Protein AF-A0A260ZH31-F1 (afdb_monomer)

Secondary structure (DSSP, 8-state):
-PPP----HHHHHHHHHHHHHHHHHHHHHHHHHHHHHHHHHHHHHHHHHHHHHTTSTTHHHHHHHHHHHHHHHHHHHHHHHHHHHHHH-GGGGGTTSS---HHHHHHHHHHHHHHHHHHHHHHHHHHHHHHHHHHHHHHHH-GGGHHHH---HHHHHHHHHHHHHHHHHHHHHHHHHHHHHH-S--HHHHHHHHHHHHHHHHHHHHHHHHHHHHTHHHHHHHHHHHTTSHHHHHH-HHHHHHHHHHHH-

Nearest PDB structures (foldseek):
  3ja6-assembly1_I  TM=3.348E-01  e=6.560E+00  Escherichia coli
  3zx6-assembly1_A  TM=3.403E-01  e=8.910E+00  Archaeoglobus fulgidus DSM 4304

Foldseek 3Di:
DDDPPPDDPVNVVVVVVVVVVVVVVVVVVVVVVCLVPVLVVLVVVCVVCVVVCVVPLLNLLVVLVNVLVVVLSVLVVVLVVLVVCLVPPPPVVCVVDPDCDPVNVVSVVVNVVSVVVNVLSVLLVLVSLLVSLVVVLCCQVPVVCSVVSNDDSVVSNVVVVVSSVVSSCPVVVVLVVVCVVVDDDDPVVNVVVVVVVVVVSVVVSVVSSVVSLVSVVVVLVVVVVVCVDPVCVVVVVSVVVVVVSVVVD

Structure (mmCIF, N/CA/C/O backbone):
data_AF-A0A260ZH31-F1
#
_entry.id   AF-A0A260ZH31-F1
#
loop_
_atom_site.group_PDB
_atom_site.id
_atom_site.type_symbol
_atom_site.label_atom_id
_atom_site.label_alt_id
_atom_site.label_comp_id
_atom_site.label_asym_id
_atom_site.label_entity_id
_atom_site.label_seq_id
_atom_site.pdbx_PDB_ins_code
_atom_site.Cartn_x
_atom_site.Cartn_y
_atom_site.Cartn_z
_atom_site.occupancy
_atom_site.B_iso_or_equiv
_atom_site.auth_seq_id
_atom_site.auth_comp_id
_atom_site.auth_asym_id
_atom_site.auth_atom_id
_atom_site.pdbx_PDB_model_num
ATOM 1 N N . MET A 1 1 ? 32.496 -45.257 -18.513 1.00 43.38 1 MET A N 1
ATOM 2 C CA . MET A 1 1 ? 32.675 -43.843 -18.124 1.00 43.38 1 MET A CA 1
ATOM 3 C C . MET A 1 1 ? 31.498 -43.066 -18.683 1.00 43.38 1 MET A C 1
ATOM 5 O O . MET A 1 1 ? 31.359 -42.996 -19.895 1.00 43.38 1 MET A O 1
ATOM 9 N N . VAL A 1 2 ? 30.591 -42.612 -17.818 1.00 46.84 2 VAL A N 1
ATOM 10 C CA . VAL A 1 2 ? 29.429 -41.804 -18.213 1.00 46.84 2 VAL A CA 1
ATOM 11 C C . VAL A 1 2 ? 29.914 -40.361 -18.326 1.00 46.84 2 VAL A C 1
ATOM 13 O O . VAL A 1 2 ? 30.421 -39.820 -17.347 1.00 46.84 2 VAL A O 1
ATOM 16 N N . ASN A 1 3 ? 29.827 -39.767 -19.518 1.00 49.62 3 ASN A N 1
ATOM 17 C CA . ASN A 1 3 ? 30.171 -38.359 -19.710 1.00 49.62 3 ASN A CA 1
ATOM 18 C C . ASN A 1 3 ? 29.228 -37.487 -18.865 1.00 49.62 3 ASN A C 1
ATOM 20 O O . ASN A 1 3 ? 28.012 -37.693 -18.927 1.00 49.62 3 ASN A O 1
ATOM 24 N N . PRO A 1 4 ? 29.743 -36.522 -18.084 1.00 59.50 4 PRO A N 1
ATOM 25 C CA . PRO A 1 4 ? 28.889 -35.593 -17.367 1.00 59.50 4 PRO A CA 1
ATOM 26 C C . PRO A 1 4 ? 28.110 -34.765 -18.391 1.00 59.50 4 PRO A C 1
ATOM 28 O O . PRO A 1 4 ? 28.691 -34.180 -19.303 1.00 59.50 4 PRO A O 1
ATOM 31 N N . ILE A 1 5 ? 26.784 -34.747 -18.253 1.00 64.69 5 ILE A N 1
ATOM 32 C CA . ILE A 1 5 ? 25.891 -33.910 -19.055 1.00 64.69 5 ILE A CA 1
ATOM 33 C C . ILE A 1 5 ? 26.244 -32.455 -18.733 1.00 64.69 5 ILE A C 1
ATOM 35 O O . ILE A 1 5 ? 25.831 -31.907 -17.713 1.00 64.69 5 ILE A O 1
ATOM 39 N N . THR A 1 6 ? 27.056 -31.833 -19.581 1.00 62.00 6 THR A N 1
ATOM 40 C CA . THR A 1 6 ? 27.333 -30.399 -19.536 1.00 62.00 6 THR A CA 1
ATOM 41 C C . THR A 1 6 ? 26.081 -29.677 -20.016 1.00 62.00 6 THR A C 1
ATOM 43 O O . THR A 1 6 ? 25.858 -29.534 -21.217 1.00 62.00 6 THR A O 1
ATOM 46 N N . ILE A 1 7 ? 25.220 -29.288 -19.075 1.00 65.50 7 ILE A N 1
ATOM 47 C CA . ILE A 1 7 ? 24.039 -28.475 -19.366 1.00 65.50 7 ILE A CA 1
ATOM 48 C C . ILE A 1 7 ? 24.535 -27.100 -19.818 1.00 65.50 7 ILE A C 1
ATOM 50 O O . ILE A 1 7 ? 25.219 -26.403 -19.069 1.00 65.50 7 ILE A O 1
ATOM 54 N N . ASP A 1 8 ? 24.201 -26.725 -21.049 1.00 72.56 8 ASP A N 1
ATOM 55 C CA . ASP A 1 8 ? 24.584 -25.442 -21.625 1.00 72.56 8 ASP A CA 1
ATOM 56 C C . ASP A 1 8 ? 24.007 -24.270 -20.790 1.00 72.56 8 ASP A C 1
ATOM 58 O O . ASP A 1 8 ? 22.785 -24.179 -20.605 1.00 72.56 8 ASP A O 1
ATOM 62 N N . PRO A 1 9 ? 24.850 -23.350 -20.279 1.00 67.44 9 PRO A N 1
ATOM 63 C CA . PRO A 1 9 ? 24.412 -22.221 -19.458 1.00 67.44 9 PRO A CA 1
ATOM 64 C C . PRO A 1 9 ? 23.445 -21.268 -20.182 1.00 67.44 9 PRO A C 1
ATOM 66 O O . PRO A 1 9 ? 22.659 -20.583 -19.515 1.00 67.44 9 PRO A O 1
ATOM 69 N N . HIS A 1 10 ? 23.440 -21.231 -21.520 1.00 69.25 10 HIS A N 1
ATOM 70 C CA . HIS A 1 10 ? 22.459 -20.453 -22.286 1.00 69.25 10 HIS A CA 1
ATOM 71 C C . HIS A 1 10 ? 21.061 -21.082 -22.236 1.00 69.25 10 HIS A C 1
ATOM 73 O O . HIS A 1 10 ? 20.068 -20.368 -22.063 1.00 69.25 10 HIS A O 1
ATOM 79 N N . THR A 1 11 ? 20.988 -22.412 -22.285 1.00 74.56 11 THR A N 1
ATOM 80 C CA . THR A 1 11 ? 19.741 -23.175 -22.143 1.00 74.56 11 THR A CA 1
ATOM 81 C C . THR A 1 11 ? 19.128 -22.988 -20.749 1.00 74.56 11 THR A C 1
ATOM 83 O O . THR A 1 11 ? 17.932 -22.709 -20.632 1.00 74.56 11 THR A O 1
ATOM 86 N N . VAL A 1 12 ? 19.942 -23.019 -19.684 1.00 75.25 12 VAL A N 1
ATOM 87 C CA . VAL A 1 12 ? 19.475 -22.763 -18.304 1.00 75.25 12 VAL A CA 1
ATOM 88 C C . VAL A 1 12 ? 18.904 -21.349 -18.160 1.00 75.25 12 VAL A C 1
ATOM 90 O O . VAL A 1 12 ? 17.811 -21.170 -17.621 1.00 75.25 12 VAL A O 1
ATOM 93 N N . ARG A 1 13 ? 19.599 -20.331 -18.687 1.00 74.50 13 ARG A N 1
ATOM 94 C CA . ARG A 1 13 ? 19.142 -18.932 -18.638 1.00 74.50 13 ARG A CA 1
ATOM 95 C C . ARG A 1 13 ? 17.821 -18.726 -19.388 1.00 74.50 13 ARG A C 1
ATOM 97 O O . ARG A 1 13 ? 16.965 -17.977 -18.914 1.00 74.50 13 ARG A O 1
ATOM 104 N N . GLY A 1 14 ? 17.645 -19.394 -20.528 1.00 77.94 14 GLY A N 1
ATOM 105 C CA . GLY A 1 14 ? 16.403 -19.356 -21.301 1.00 77.94 14 GLY A CA 1
ATOM 106 C C . GLY A 1 14 ? 15.220 -19.926 -20.518 1.00 77.94 14 GLY A C 1
ATOM 107 O O . GLY A 1 14 ? 14.200 -19.253 -20.374 1.00 77.94 14 GLY A O 1
ATOM 108 N N . VAL A 1 15 ? 15.385 -21.115 -19.930 1.00 79.12 15 VAL A N 1
ATOM 109 C CA . VAL A 1 15 ? 14.341 -21.767 -19.118 1.00 79.12 15 VAL A CA 1
ATOM 110 C C . VAL A 1 15 ? 13.952 -20.910 -17.910 1.00 79.12 15 VAL A C 1
ATOM 112 O O . VAL A 1 15 ? 12.764 -20.680 -17.684 1.00 79.12 15 VAL A O 1
ATOM 115 N N . VAL A 1 16 ? 14.929 -20.362 -17.178 1.00 78.19 16 VAL A N 1
ATOM 116 C CA . VAL A 1 16 ? 14.671 -19.468 -16.032 1.00 78.19 16 VAL A CA 1
ATOM 117 C C . VAL A 1 16 ? 13.876 -18.231 -16.456 1.00 78.19 16 VAL A C 1
ATOM 119 O O . VAL A 1 16 ? 12.932 -17.836 -15.774 1.00 78.19 16 VAL A O 1
ATOM 122 N N . THR A 1 17 ? 14.217 -17.644 -17.605 1.00 71.38 17 THR A N 1
ATOM 123 C CA . THR A 1 17 ? 13.535 -16.450 -18.128 1.00 71.38 17 THR A CA 1
ATOM 124 C C . THR A 1 17 ? 12.077 -16.745 -18.487 1.00 71.38 17 THR A C 1
ATOM 126 O O . THR A 1 17 ? 11.190 -15.957 -18.159 1.00 71.38 17 THR A O 1
ATOM 129 N N . VAL A 1 18 ? 11.810 -17.889 -19.124 1.00 77.75 18 VAL A N 1
ATOM 130 C CA . VAL A 1 18 ? 10.447 -18.314 -19.484 1.00 77.75 18 VAL A CA 1
ATOM 131 C C . VAL A 1 18 ? 9.611 -18.594 -18.235 1.00 77.75 18 VAL A C 1
ATOM 133 O O . VAL A 1 18 ? 8.474 -18.129 -18.153 1.00 77.75 18 VAL A O 1
ATOM 136 N N . ILE A 1 19 ? 10.175 -19.289 -17.241 1.00 82.38 19 ILE A N 1
ATOM 137 C CA . ILE A 1 19 ? 9.498 -19.546 -15.960 1.00 82.38 19 ILE A CA 1
ATOM 138 C C . ILE A 1 19 ? 9.146 -18.225 -15.270 1.00 82.38 19 ILE A C 1
ATOM 140 O O . ILE A 1 19 ? 8.007 -18.041 -14.843 1.00 82.38 19 ILE A O 1
ATOM 144 N N . PHE A 1 20 ? 10.093 -17.287 -15.196 1.00 75.25 20 PHE A N 1
ATOM 145 C CA . PHE A 1 20 ? 9.862 -15.978 -14.586 1.00 75.25 20 PHE A CA 1
ATOM 146 C C . PHE A 1 20 ? 8.743 -15.205 -15.293 1.00 75.25 20 PHE A C 1
ATOM 148 O O . PHE A 1 20 ? 7.863 -14.647 -14.639 1.00 75.25 20 PHE A O 1
ATOM 155 N N . LEU A 1 21 ? 8.736 -15.215 -16.628 1.00 75.62 21 LEU A N 1
ATOM 156 C CA . LEU A 1 21 ? 7.701 -14.555 -17.419 1.00 75.62 21 LEU A CA 1
ATOM 157 C C . LEU A 1 21 ? 6.321 -15.187 -17.196 1.00 75.62 21 LEU A C 1
ATOM 159 O O . LEU A 1 21 ? 5.337 -14.466 -17.050 1.00 75.62 21 LEU A O 1
ATOM 163 N N . LEU A 1 22 ? 6.245 -16.516 -17.109 1.00 80.62 22 LEU A N 1
ATOM 164 C CA . LEU A 1 22 ? 4.996 -17.227 -16.839 1.00 80.62 22 LEU A CA 1
ATOM 165 C C . LEU A 1 22 ? 4.458 -16.905 -15.439 1.00 80.62 22 LEU A C 1
ATOM 167 O O . LEU A 1 22 ? 3.276 -16.592 -15.299 1.00 80.62 22 LEU A O 1
ATOM 171 N N . LEU A 1 23 ? 5.322 -16.908 -14.418 1.00 82.31 23 LEU A N 1
ATOM 172 C CA . LEU A 1 23 ? 4.958 -16.506 -13.054 1.00 82.31 23 LEU A CA 1
ATOM 173 C C . LEU A 1 23 ? 4.473 -15.054 -12.997 1.00 82.31 23 LEU A C 1
ATOM 175 O O . LEU A 1 23 ? 3.493 -14.758 -12.317 1.00 82.31 23 LEU A O 1
ATOM 179 N N . PHE A 1 24 ? 5.129 -14.157 -13.731 1.00 75.25 24 PHE A N 1
ATOM 180 C CA . PHE A 1 24 ? 4.743 -12.752 -13.804 1.00 75.25 24 PHE A CA 1
ATOM 181 C C . PHE A 1 24 ? 3.360 -12.565 -14.441 1.00 75.25 24 PHE A C 1
ATOM 183 O O . PHE A 1 24 ? 2.521 -11.847 -13.897 1.00 75.25 24 PHE A O 1
ATOM 190 N N . VAL A 1 25 ? 3.091 -13.256 -15.555 1.00 81.56 25 VAL A N 1
ATOM 191 C CA . VAL A 1 25 ? 1.769 -13.246 -16.201 1.00 81.56 25 VAL A CA 1
ATOM 192 C C . VAL A 1 25 ? 0.706 -13.804 -15.257 1.00 81.56 25 VAL A C 1
ATOM 194 O O . VAL A 1 25 ? -0.326 -13.164 -15.065 1.00 81.56 25 VAL A O 1
ATOM 197 N N . LEU A 1 26 ? 0.978 -14.941 -14.611 1.00 85.38 26 LEU A N 1
ATOM 198 C CA . LEU A 1 26 ? 0.067 -15.552 -13.644 1.00 85.38 26 LEU A CA 1
ATOM 199 C C . LEU A 1 26 ? -0.259 -14.595 -12.488 1.00 85.38 26 LEU A C 1
ATOM 201 O O . LEU A 1 26 ? -1.427 -14.452 -12.125 1.00 85.38 26 LEU A O 1
ATOM 205 N N . ALA A 1 27 ? 0.752 -13.914 -11.941 1.00 78.94 27 ALA A N 1
ATOM 206 C CA . ALA A 1 27 ? 0.579 -12.940 -10.870 1.00 78.94 27 ALA A CA 1
ATOM 207 C C . ALA A 1 27 ? -0.319 -11.774 -11.306 1.00 78.94 27 ALA A C 1
ATOM 209 O O . ALA A 1 27 ? -1.268 -11.447 -10.597 1.00 78.94 27 ALA A O 1
ATOM 210 N N . ILE A 1 28 ? -0.087 -11.202 -12.494 1.00 80.62 28 ILE A N 1
ATOM 211 C CA . ILE A 1 28 ? -0.929 -10.126 -13.039 1.00 80.62 28 ILE A CA 1
ATOM 212 C C . ILE A 1 28 ? -2.373 -10.600 -13.212 1.00 80.62 28 ILE A C 1
ATOM 214 O O . ILE A 1 28 ? -3.300 -9.913 -12.778 1.00 80.62 28 ILE A O 1
ATOM 218 N N . THR A 1 29 ? -2.581 -11.769 -13.821 1.00 83.44 29 THR A N 1
ATOM 219 C CA . THR A 1 29 ? -3.925 -12.323 -14.027 1.00 83.44 29 THR A CA 1
ATOM 220 C C . THR A 1 29 ? -4.643 -12.525 -12.697 1.00 83.44 29 THR A C 1
ATOM 222 O O . THR A 1 29 ? -5.795 -12.116 -12.550 1.00 83.44 29 THR A O 1
ATOM 225 N N . PHE A 1 30 ? -3.956 -13.091 -11.705 1.00 84.81 30 PHE A N 1
ATOM 226 C CA . PHE A 1 30 ? -4.503 -13.280 -10.368 1.00 84.81 30 PHE A CA 1
ATOM 227 C C . PHE A 1 30 ? -4.866 -11.945 -9.699 1.00 84.81 30 PHE A C 1
ATOM 229 O O . PHE A 1 30 ? -5.968 -11.807 -9.166 1.00 84.81 30 PHE A O 1
ATOM 236 N N . THR A 1 31 ? -3.998 -10.932 -9.785 1.00 80.06 31 THR A N 1
ATOM 237 C CA . THR A 1 31 ? -4.279 -9.587 -9.264 1.00 80.06 31 THR A CA 1
ATOM 238 C C . THR A 1 31 ? -5.504 -8.962 -9.927 1.00 80.06 31 THR A C 1
ATOM 240 O O . THR A 1 31 ? -6.331 -8.384 -9.226 1.00 80.06 31 THR A O 1
ATOM 243 N N . ILE A 1 32 ? -5.671 -9.103 -11.246 1.00 83.62 32 ILE A N 1
ATOM 244 C CA . ILE A 1 32 ? -6.847 -8.585 -11.966 1.00 83.62 32 ILE A CA 1
ATOM 245 C C . ILE A 1 32 ? -8.129 -9.278 -11.491 1.00 83.62 32 ILE A C 1
ATOM 247 O O . ILE A 1 32 ? -9.132 -8.607 -11.246 1.00 83.62 32 ILE A O 1
ATOM 251 N N . ILE A 1 33 ? -8.105 -10.603 -11.319 1.00 86.12 33 ILE A N 1
ATOM 252 C CA . ILE A 1 33 ? -9.262 -11.359 -10.814 1.00 86.12 33 ILE A CA 1
ATOM 253 C C . ILE A 1 33 ? -9.636 -10.880 -9.409 1.00 86.12 33 ILE A C 1
ATOM 255 O O . ILE A 1 33 ? -10.802 -10.570 -9.155 1.00 86.12 33 ILE A O 1
ATOM 259 N N . LEU A 1 34 ? -8.651 -10.761 -8.513 1.00 80.88 34 LEU A N 1
ATOM 260 C CA . LEU A 1 34 ? -8.877 -10.215 -7.177 1.00 80.88 34 LEU A CA 1
ATOM 261 C C . LEU A 1 34 ? -9.449 -8.801 -7.245 1.00 80.88 34 LEU A C 1
ATOM 263 O O . LEU A 1 34 ? -10.370 -8.493 -6.498 1.00 80.88 34 LEU A O 1
ATOM 267 N N . LEU A 1 35 ? -8.972 -7.963 -8.165 1.00 81.44 35 LEU A N 1
ATOM 268 C CA . LEU A 1 35 ? -9.472 -6.604 -8.337 1.00 81.44 35 LEU A CA 1
ATOM 269 C C . LEU A 1 35 ? -10.969 -6.582 -8.652 1.00 81.44 35 LEU A C 1
ATOM 271 O O . LEU A 1 35 ? -11.729 -5.846 -8.024 1.00 81.44 35 LEU A O 1
ATOM 275 N N . ILE A 1 36 ? -11.387 -7.413 -9.607 1.00 84.94 36 ILE A N 1
ATOM 276 C CA . ILE A 1 36 ? -12.771 -7.487 -10.084 1.00 84.94 36 ILE A CA 1
ATOM 277 C C . ILE A 1 36 ? -13.700 -8.023 -8.993 1.00 84.94 36 ILE A C 1
ATOM 279 O O . ILE A 1 36 ? -14.840 -7.579 -8.904 1.00 84.94 36 ILE A O 1
ATOM 283 N N . VAL A 1 37 ? -13.231 -8.954 -8.160 1.00 87.44 37 VAL A N 1
ATOM 284 C CA . VAL A 1 37 ? -14.057 -9.582 -7.117 1.00 87.44 37 VAL A CA 1
ATOM 285 C C . VAL A 1 37 ? -14.063 -8.765 -5.823 1.00 87.44 37 VAL A C 1
ATOM 287 O O . VAL A 1 37 ? -15.123 -8.488 -5.264 1.00 87.44 37 VAL A O 1
ATOM 290 N N . VAL A 1 38 ? -12.892 -8.356 -5.335 1.00 86.81 38 VAL A N 1
ATOM 291 C CA . VAL A 1 38 ? -12.733 -7.714 -4.021 1.00 86.81 38 VAL A CA 1
ATOM 292 C C . VAL A 1 38 ? -13.275 -6.288 -4.029 1.00 86.81 38 VAL A C 1
ATOM 294 O O . VAL A 1 38 ? -13.913 -5.879 -3.059 1.00 86.81 38 VAL A O 1
ATOM 297 N N . PHE A 1 39 ? -13.090 -5.534 -5.116 1.00 86.88 39 PHE A N 1
ATOM 298 C CA . PHE A 1 39 ? -13.548 -4.146 -5.188 1.00 86.88 39 PHE A CA 1
ATOM 299 C C . PHE A 1 39 ? -15.063 -3.965 -5.008 1.00 86.88 39 PHE A C 1
ATOM 301 O O . PHE A 1 39 ? -15.463 -3.203 -4.122 1.00 86.88 39 PHE A O 1
ATOM 308 N N . PRO A 1 40 ? -15.941 -4.638 -5.783 1.00 87.81 40 PRO A N 1
ATOM 309 C CA . PRO A 1 40 ? -17.381 -4.476 -5.615 1.00 87.81 40 PRO A CA 1
ATOM 310 C C . PRO A 1 40 ? -17.854 -4.982 -4.252 1.00 87.81 40 PRO A C 1
ATOM 312 O O . PRO A 1 40 ? -18.742 -4.369 -3.661 1.00 87.81 40 PRO A O 1
ATOM 315 N N . LEU A 1 41 ? -17.240 -6.045 -3.718 1.00 89.00 41 LEU A N 1
ATOM 316 C CA . LEU A 1 41 ? -17.527 -6.524 -2.365 1.00 89.00 41 LEU A CA 1
ATOM 317 C C . LEU A 1 41 ? -17.173 -5.465 -1.316 1.00 89.00 41 LEU A C 1
ATOM 319 O O . LEU A 1 41 ? -17.987 -5.184 -0.438 1.00 89.00 41 LEU A O 1
ATOM 323 N N . PHE A 1 42 ? -16.010 -4.822 -1.435 1.00 88.38 42 PHE A N 1
ATOM 324 C CA . PHE A 1 42 ? -15.602 -3.729 -0.555 1.00 88.38 42 PHE A CA 1
ATOM 325 C C . PHE A 1 42 ? -16.599 -2.559 -0.594 1.00 88.38 42 PHE A C 1
ATOM 327 O O . PHE A 1 42 ? -17.061 -2.105 0.457 1.00 88.38 42 PHE A O 1
ATOM 334 N N . LEU A 1 43 ? -16.993 -2.110 -1.793 1.00 90.25 43 LEU A N 1
ATOM 335 C CA . LEU A 1 43 ? -17.983 -1.037 -1.960 1.00 90.25 43 LEU A CA 1
ATOM 336 C C . LEU A 1 43 ? -19.349 -1.416 -1.375 1.00 90.25 43 LEU A C 1
ATOM 338 O O . LEU A 1 43 ? -20.005 -0.591 -0.732 1.00 90.25 43 LEU A O 1
ATOM 342 N N . LEU A 1 44 ? -19.777 -2.665 -1.572 1.00 90.69 44 LEU A N 1
ATOM 343 C CA . LEU A 1 44 ? -21.034 -3.184 -1.041 1.00 90.69 44 LEU A CA 1
ATOM 344 C C . LEU A 1 44 ? -21.023 -3.201 0.492 1.00 90.69 44 LEU A C 1
ATOM 346 O O . LEU A 1 44 ? -21.949 -2.680 1.118 1.00 90.69 44 LEU A O 1
ATOM 350 N N . VAL A 1 45 ? -19.965 -3.746 1.098 1.00 89.69 45 VAL A N 1
ATOM 351 C CA . VAL A 1 45 ? -19.792 -3.809 2.557 1.00 89.69 45 VAL A CA 1
ATOM 352 C C . VAL A 1 45 ? -19.771 -2.405 3.155 1.00 89.69 45 VAL A C 1
ATOM 354 O O . VAL A 1 45 ? -20.443 -2.165 4.160 1.00 89.69 45 VAL A O 1
ATOM 357 N N . PHE A 1 46 ? -19.065 -1.459 2.531 1.00 88.88 46 PHE A N 1
ATOM 358 C CA . PHE A 1 46 ? -19.066 -0.071 2.987 1.00 88.88 46 PHE A CA 1
ATOM 359 C C . PHE A 1 46 ? -20.466 0.547 2.896 1.00 88.88 46 PHE A C 1
ATOM 361 O O . PHE A 1 46 ? -20.936 1.148 3.860 1.00 88.88 46 PHE A O 1
ATOM 368 N N . LYS A 1 47 ? -21.179 0.356 1.778 1.00 90.19 47 LYS A N 1
ATOM 369 C CA . LYS A 1 47 ? -22.527 0.910 1.574 1.00 90.19 47 LYS A CA 1
ATOM 370 C C . LYS A 1 47 ? -23.540 0.384 2.593 1.00 90.19 47 LYS A C 1
ATOM 372 O O . LYS A 1 47 ? -24.319 1.176 3.121 1.00 90.19 47 LYS A O 1
ATOM 377 N N . ILE A 1 48 ? -23.532 -0.922 2.866 1.00 89.94 48 ILE A N 1
ATOM 378 C CA . ILE A 1 48 ? -24.450 -1.559 3.824 1.00 89.94 48 ILE A CA 1
ATOM 379 C C . ILE A 1 48 ? -24.178 -1.053 5.243 1.00 89.94 48 ILE A C 1
ATOM 381 O O . ILE A 1 48 ? -25.110 -0.722 5.974 1.00 89.94 48 ILE A O 1
ATOM 385 N N . ASN A 1 49 ? -22.904 -0.955 5.625 1.00 87.56 49 ASN A N 1
ATOM 386 C CA . ASN A 1 49 ? -22.528 -0.600 6.989 1.00 87.56 49 ASN A CA 1
ATOM 387 C C . ASN A 1 49 ? -22.486 0.912 7.243 1.00 87.56 49 ASN A C 1
ATOM 389 O O . ASN A 1 49 ? -22.499 1.319 8.401 1.00 87.56 49 ASN A O 1
ATOM 393 N N . LYS A 1 50 ? -22.512 1.749 6.197 1.00 86.94 50 LYS A N 1
ATOM 394 C CA . LYS A 1 50 ? -22.354 3.208 6.290 1.00 86.94 50 LYS A CA 1
ATOM 395 C C . LYS A 1 50 ? -23.219 3.848 7.378 1.00 86.94 50 LYS A C 1
ATOM 397 O O . LYS A 1 50 ? -22.684 4.528 8.241 1.00 86.94 50 LYS A O 1
ATOM 402 N N . LYS A 1 51 ? -24.533 3.595 7.372 1.00 84.06 51 LYS A N 1
ATOM 403 C CA . LYS A 1 51 ? -25.473 4.205 8.336 1.00 84.06 51 LYS A CA 1
ATOM 404 C C . LYS A 1 51 ? -25.154 3.850 9.788 1.00 84.06 51 LYS A C 1
ATOM 406 O O . LYS A 1 51 ? -25.327 4.674 10.674 1.00 84.06 51 LYS A O 1
ATOM 411 N N . ARG A 1 52 ? -24.727 2.609 10.031 1.00 81.81 52 ARG A N 1
ATOM 412 C CA . ARG A 1 52 ? -24.360 2.132 11.368 1.00 81.81 52 ARG A CA 1
ATOM 413 C C . ARG A 1 52 ? -23.002 2.683 11.781 1.00 81.81 52 ARG A C 1
ATOM 415 O O . ARG A 1 52 ? -22.810 3.069 12.927 1.00 81.81 52 ARG A O 1
ATOM 422 N N . ASP A 1 53 ? -22.056 2.690 10.854 1.00 83.25 53 ASP A N 1
ATOM 423 C CA . ASP A 1 53 ? -20.688 3.067 11.154 1.00 83.25 53 ASP A CA 1
ATOM 424 C C . ASP A 1 53 ? -20.568 4.591 11.317 1.00 83.25 53 ASP A C 1
ATOM 426 O O . ASP A 1 53 ? -19.736 5.014 12.105 1.00 83.25 53 ASP A O 1
ATOM 430 N N . GLU A 1 54 ? -21.432 5.407 10.694 1.00 83.31 54 GLU A N 1
ATOM 431 C CA . GLU A 1 54 ? -21.474 6.880 10.815 1.00 83.31 54 GLU A CA 1
ATOM 432 C C . GLU A 1 54 ? -21.537 7.402 12.257 1.00 83.31 54 GLU A C 1
ATOM 434 O O . GLU A 1 54 ? -20.979 8.459 12.549 1.00 83.31 54 GLU A O 1
ATOM 439 N N . SER A 1 55 ? -22.161 6.662 13.176 1.00 77.50 55 SER A N 1
ATOM 440 C CA . SER A 1 55 ? -22.231 7.045 14.591 1.00 77.50 55 SER A CA 1
ATOM 441 C C . SER A 1 55 ? -20.967 6.698 15.386 1.00 77.50 55 SER A C 1
ATOM 443 O O . SER A 1 55 ? -20.892 6.987 16.580 1.00 77.50 55 SER A O 1
ATOM 445 N N . THR A 1 56 ? -19.986 6.038 14.769 1.00 78.56 56 THR A N 1
ATOM 446 C CA . THR A 1 56 ? -18.756 5.607 15.441 1.00 78.56 56 THR A CA 1
ATOM 447 C C . THR A 1 56 ? -17.646 6.646 15.303 1.00 78.56 56 THR A C 1
ATOM 449 O O . THR A 1 56 ? -17.449 7.259 14.255 1.00 78.56 56 THR A O 1
ATOM 452 N N . SER A 1 57 ? -16.836 6.788 16.350 1.00 75.19 57 SER A N 1
ATOM 453 C CA . SER A 1 57 ? -15.678 7.694 16.379 1.00 75.19 57 SER A CA 1
ATOM 454 C C . SER A 1 57 ? -14.590 7.343 15.353 1.00 75.19 57 SER A C 1
ATOM 456 O O . SER A 1 57 ? -13.776 8.181 14.974 1.00 75.19 57 SER A O 1
ATOM 458 N N . VAL A 1 58 ? -14.570 6.094 14.881 1.00 80.38 58 VAL A N 1
ATOM 459 C CA . VAL A 1 58 ? -13.630 5.594 13.865 1.00 80.38 58 VAL A CA 1
ATOM 460 C C . VAL A 1 58 ? -14.100 5.862 12.435 1.00 80.38 58 VAL A C 1
ATOM 462 O O . VAL A 1 58 ? -13.314 5.717 11.496 1.00 80.38 58 VAL A O 1
ATOM 465 N N . PHE A 1 59 ? -15.359 6.264 12.246 1.00 81.69 59 PHE A N 1
ATOM 466 C CA . PHE A 1 59 ? -15.953 6.435 10.925 1.00 81.69 59 PHE A CA 1
ATOM 467 C C . PHE A 1 59 ? -15.203 7.383 9.994 1.00 81.69 59 PHE A C 1
ATOM 469 O O . PHE A 1 59 ? -15.045 7.024 8.827 1.00 81.69 59 PHE A O 1
ATOM 476 N N . PRO A 1 60 ? -14.699 8.552 10.441 1.00 81.56 60 PRO A N 1
ATOM 477 C CA . PRO A 1 60 ? -13.999 9.460 9.539 1.00 81.56 60 PRO A CA 1
ATOM 478 C C . PRO A 1 60 ? -12.811 8.799 8.831 1.00 81.56 60 PRO A C 1
ATOM 480 O O . PRO A 1 60 ? -12.582 9.046 7.650 1.00 81.56 60 PRO A O 1
ATOM 483 N N . ILE A 1 61 ? -12.115 7.891 9.519 1.00 81.06 61 ILE A N 1
ATOM 484 C CA . ILE A 1 61 ? -10.979 7.143 8.969 1.00 81.06 61 ILE A CA 1
ATOM 485 C C . ILE A 1 61 ? -11.446 6.083 7.994 1.00 81.06 61 ILE A C 1
ATOM 487 O O . ILE A 1 61 ? -10.888 5.957 6.912 1.00 81.06 61 ILE A O 1
ATOM 491 N N . ILE A 1 62 ? -12.486 5.331 8.353 1.00 84.19 62 ILE A N 1
ATOM 492 C CA . ILE A 1 62 ? -13.061 4.301 7.480 1.00 84.19 62 ILE A CA 1
ATOM 493 C C . ILE A 1 62 ? -13.596 4.950 6.193 1.00 84.19 62 ILE A C 1
ATOM 495 O O . ILE A 1 62 ? -13.370 4.447 5.095 1.00 84.19 62 ILE A O 1
ATOM 499 N N . SER A 1 63 ? -14.245 6.108 6.314 1.00 85.12 63 SER A N 1
ATOM 500 C CA . SER A 1 63 ? -14.708 6.911 5.184 1.00 85.12 63 SER A CA 1
ATOM 501 C C . SER A 1 63 ? -13.548 7.437 4.337 1.00 85.12 63 SER A C 1
ATOM 503 O O . SER A 1 63 ? -13.669 7.454 3.111 1.00 85.12 63 SER A O 1
ATOM 505 N N . HIS A 1 64 ? -12.448 7.879 4.954 1.00 86.38 64 HIS A N 1
ATOM 506 C CA . HIS A 1 64 ? -11.234 8.254 4.231 1.00 86.38 64 HIS A CA 1
ATOM 507 C C . HIS A 1 64 ? -10.685 7.046 3.463 1.00 86.38 64 HIS A C 1
ATOM 509 O O . HIS A 1 64 ? -10.602 7.108 2.242 1.00 86.38 64 HIS A O 1
ATOM 515 N N . PHE A 1 65 ? -10.444 5.916 4.138 1.00 87.19 65 PHE A N 1
ATOM 516 C CA . PHE A 1 65 ? -9.969 4.676 3.518 1.00 87.19 65 PHE A CA 1
ATOM 517 C C . PHE A 1 65 ? -10.816 4.232 2.336 1.00 87.19 65 PHE A C 1
ATOM 519 O O . PHE A 1 65 ? -10.259 3.831 1.322 1.00 87.19 65 PHE A O 1
ATOM 526 N N . HIS A 1 66 ? -12.141 4.326 2.433 1.00 88.38 66 HIS A N 1
ATOM 527 C CA . HIS A 1 66 ? -13.019 4.018 1.312 1.00 88.38 66 HIS A CA 1
ATOM 528 C C . HIS A 1 66 ? -12.727 4.895 0.087 1.00 88.38 66 HIS A C 1
ATOM 530 O O . HIS A 1 66 ? -12.573 4.369 -1.015 1.00 88.38 66 HIS A O 1
ATOM 536 N N . LYS A 1 67 ? -12.591 6.216 0.268 1.00 88.50 67 LYS A N 1
ATOM 537 C CA . LYS A 1 67 ? -12.211 7.127 -0.824 1.00 88.50 67 LYS A CA 1
ATOM 538 C C . LYS A 1 67 ? -10.825 6.785 -1.369 1.00 88.50 67 LYS A C 1
ATOM 540 O O . LYS A 1 67 ? -10.664 6.681 -2.582 1.00 88.50 67 LYS A O 1
ATOM 545 N N . THR A 1 68 ? -9.843 6.583 -0.490 1.00 87.44 68 THR A N 1
ATOM 546 C CA . THR A 1 68 ? -8.463 6.302 -0.899 1.00 87.44 68 THR A CA 1
ATOM 547 C C . THR A 1 68 ? -8.392 4.982 -1.671 1.00 87.44 68 THR A C 1
ATOM 549 O O . THR A 1 68 ? -7.815 4.941 -2.750 1.00 87.44 68 THR A O 1
ATOM 552 N N . ILE A 1 69 ? -9.057 3.923 -1.198 1.00 88.88 69 ILE A N 1
ATOM 553 C CA . ILE A 1 69 ? -9.128 2.626 -1.885 1.00 88.88 69 ILE A CA 1
ATOM 554 C C . ILE A 1 69 ? -9.728 2.781 -3.288 1.00 88.88 69 ILE A C 1
ATOM 556 O O . ILE A 1 69 ? -9.170 2.247 -4.235 1.00 88.88 69 ILE A O 1
ATOM 560 N N . ILE A 1 70 ? -10.790 3.566 -3.482 1.00 89.94 70 ILE A N 1
ATOM 561 C CA . ILE A 1 70 ? -11.307 3.827 -4.840 1.00 89.94 70 ILE A CA 1
ATOM 562 C C . ILE A 1 70 ? -10.234 4.470 -5.733 1.00 89.94 70 ILE A C 1
ATOM 564 O O . ILE A 1 70 ? -10.031 4.031 -6.866 1.00 89.94 70 ILE A O 1
ATOM 568 N N . ILE A 1 71 ? -9.518 5.475 -5.219 1.00 89.50 71 ILE A N 1
ATOM 569 C CA . ILE A 1 71 ? -8.431 6.149 -5.948 1.00 89.50 71 ILE A CA 1
ATOM 570 C C . ILE A 1 71 ? -7.301 5.163 -6.277 1.00 89.50 71 ILE A C 1
ATOM 572 O O . ILE A 1 71 ? -6.793 5.173 -7.395 1.00 89.50 71 ILE A O 1
ATOM 576 N N . PHE A 1 72 ? -6.944 4.274 -5.348 1.00 89.56 72 PHE A N 1
ATOM 577 C CA . PHE A 1 72 ? -5.945 3.229 -5.571 1.00 89.56 72 PHE A CA 1
ATOM 578 C C . PHE A 1 72 ? -6.320 2.307 -6.722 1.00 89.56 72 PHE A C 1
ATOM 580 O O . PHE A 1 72 ? -5.494 2.050 -7.591 1.00 89.56 72 PHE A O 1
ATOM 587 N N . TYR A 1 73 ? -7.564 1.830 -6.750 1.00 88.06 73 TYR A N 1
ATOM 588 C CA . TYR A 1 73 ? -8.037 0.927 -7.797 1.00 88.06 73 TYR A CA 1
ATOM 589 C C . TYR A 1 73 ? -8.042 1.615 -9.170 1.00 88.06 73 TYR A C 1
ATOM 591 O O . TYR A 1 73 ? -7.642 1.004 -10.162 1.00 88.06 73 TYR A O 1
ATOM 599 N N . LEU A 1 74 ? -8.411 2.900 -9.231 1.00 88.38 74 LEU A N 1
ATOM 600 C CA . LEU A 1 74 ? -8.291 3.708 -10.451 1.00 88.38 74 LEU A CA 1
ATOM 601 C C . LEU A 1 74 ? -6.829 3.877 -10.891 1.00 88.38 74 LEU A C 1
ATOM 603 O O . LEU A 1 74 ? -6.517 3.719 -12.071 1.00 88.38 74 LEU A O 1
ATOM 607 N N . PHE A 1 75 ? -5.926 4.166 -9.955 1.00 89.25 75 PHE A N 1
ATOM 608 C CA . PHE A 1 75 ? -4.502 4.344 -10.240 1.00 89.25 75 PHE A CA 1
ATOM 609 C C . PHE A 1 75 ? -3.818 3.034 -10.665 1.00 89.25 75 PHE A C 1
ATOM 611 O O . PHE A 1 75 ? -2.980 3.022 -11.569 1.00 89.25 75 PHE A O 1
ATOM 618 N N . LEU A 1 76 ? -4.217 1.909 -10.071 1.00 88.19 76 LEU A N 1
ATOM 619 C CA . LEU A 1 76 ? -3.769 0.579 -10.469 1.00 88.19 76 LEU A CA 1
ATOM 620 C C . LEU A 1 76 ? -4.234 0.242 -11.891 1.00 88.19 76 LEU A C 1
ATOM 622 O O . LEU A 1 76 ? -3.425 -0.209 -12.699 1.00 88.19 76 LEU A O 1
ATOM 626 N N . LEU A 1 77 ? -5.503 0.507 -12.222 1.00 86.12 77 LEU A N 1
ATOM 627 C CA . LEU A 1 77 ? -6.020 0.324 -13.579 1.00 86.12 77 LEU A CA 1
ATOM 628 C C . LEU A 1 77 ? -5.230 1.168 -14.589 1.00 86.12 77 LEU A C 1
ATOM 630 O O . LEU A 1 77 ? -4.806 0.644 -15.617 1.00 86.12 77 LEU A O 1
ATOM 634 N N . LEU A 1 78 ? -4.971 2.442 -14.274 1.00 87.75 78 LEU A N 1
ATOM 635 C CA . LEU A 1 78 ? -4.138 3.317 -15.103 1.00 87.75 78 LEU A CA 1
ATOM 636 C C . LEU A 1 78 ? -2.734 2.726 -15.311 1.00 87.75 78 LEU A C 1
ATOM 638 O O . LEU A 1 78 ? -2.240 2.697 -16.435 1.00 87.75 78 LEU A O 1
ATOM 642 N N . THR A 1 79 ? -2.122 2.199 -14.250 1.00 88.06 79 THR A N 1
ATOM 643 C CA . THR A 1 79 ? -0.790 1.576 -14.303 1.00 88.06 79 THR A CA 1
ATOM 644 C C . THR A 1 79 ? -0.788 0.330 -15.196 1.00 88.06 79 THR A C 1
ATOM 646 O O . THR A 1 79 ? 0.126 0.152 -16.001 1.00 88.06 79 THR A O 1
ATOM 649 N N . ILE A 1 80 ? -1.830 -0.505 -15.119 1.00 85.06 80 ILE A N 1
ATOM 650 C CA . ILE A 1 80 ? -2.010 -1.669 -16.001 1.00 85.06 80 ILE A CA 1
ATOM 651 C C . ILE A 1 80 ? -2.177 -1.216 -17.458 1.00 85.06 80 ILE A C 1
ATOM 653 O O . ILE A 1 80 ? -1.537 -1.780 -18.343 1.00 85.06 80 ILE A O 1
ATOM 657 N N . CYS A 1 81 ? -2.965 -0.171 -17.723 1.00 85.12 81 CYS A N 1
ATOM 658 C CA . CYS A 1 81 ? -3.098 0.400 -19.066 1.00 85.12 81 CYS A CA 1
ATOM 659 C C . CYS A 1 81 ? -1.749 0.899 -19.610 1.00 85.12 81 CYS A C 1
ATOM 661 O O . CYS A 1 81 ? -1.407 0.607 -20.758 1.00 85.12 81 CYS A O 1
ATOM 663 N N . CYS A 1 82 ? -0.949 1.590 -18.790 1.00 85.25 82 CYS A N 1
ATOM 664 C CA . CYS A 1 82 ? 0.406 2.015 -19.153 1.00 85.25 82 CYS A CA 1
ATOM 665 C C . CYS A 1 82 ? 1.325 0.820 -19.448 1.00 85.25 82 CYS A C 1
ATOM 667 O O . CYS A 1 82 ? 2.086 0.861 -20.416 1.00 85.25 82 CYS A O 1
ATOM 669 N N . LEU A 1 83 ? 1.234 -0.255 -18.660 1.00 84.12 83 LEU A N 1
ATOM 670 C CA . LEU A 1 83 ? 2.003 -1.484 -18.865 1.00 84.12 83 LEU A CA 1
ATOM 671 C C . LEU A 1 83 ? 1.624 -2.175 -20.183 1.00 84.12 83 LEU A C 1
ATOM 673 O O . LEU A 1 83 ? 2.504 -2.548 -20.957 1.00 84.12 83 LEU A O 1
ATOM 677 N N . VAL A 1 84 ? 0.328 -2.314 -20.471 1.00 82.69 84 VAL A N 1
ATOM 678 C CA . VAL A 1 84 ? -0.156 -2.893 -21.735 1.00 82.69 84 VAL A CA 1
ATOM 679 C C . VAL A 1 84 ? 0.295 -2.037 -22.916 1.00 82.69 84 VAL A C 1
ATOM 681 O O . VAL A 1 84 ? 0.821 -2.577 -23.887 1.00 82.69 84 VAL A O 1
ATOM 684 N N . TYR A 1 85 ? 0.176 -0.710 -22.817 1.00 82.00 85 TYR A N 1
ATOM 685 C CA . TYR A 1 85 ? 0.684 0.213 -23.833 1.00 82.00 85 TYR A CA 1
ATOM 686 C C . TYR A 1 85 ? 2.195 0.039 -24.058 1.00 82.00 85 TYR A C 1
ATOM 688 O O . TYR A 1 85 ? 2.639 -0.011 -25.205 1.00 82.00 85 TYR A O 1
ATOM 696 N N . TYR A 1 86 ? 2.982 -0.115 -22.987 1.00 79.75 86 TYR A N 1
ATOM 697 C CA . TYR A 1 86 ? 4.420 -0.409 -23.056 1.00 79.75 86 TYR A CA 1
ATOM 698 C C . TYR A 1 86 ? 4.734 -1.722 -23.782 1.00 79.75 86 TYR A C 1
ATOM 700 O O . TYR A 1 86 ? 5.645 -1.762 -24.607 1.00 79.75 86 TYR A O 1
ATOM 708 N N . ILE A 1 87 ? 3.965 -2.780 -23.525 1.00 76.56 87 ILE A N 1
ATOM 709 C CA . ILE A 1 87 ? 4.191 -4.105 -24.120 1.00 76.56 87 ILE A CA 1
ATOM 710 C C . ILE A 1 87 ? 3.749 -4.163 -25.591 1.00 76.56 87 ILE A C 1
ATOM 712 O O . ILE A 1 87 ? 4.461 -4.737 -26.414 1.00 76.56 87 ILE A O 1
ATOM 716 N N . VAL A 1 88 ? 2.583 -3.598 -25.917 1.00 76.12 88 VAL A N 1
ATOM 717 C CA . VAL A 1 88 ? 1.959 -3.679 -27.253 1.00 76.12 88 VAL A CA 1
ATOM 718 C C . VAL A 1 88 ? 2.589 -2.698 -28.245 1.00 76.12 88 VAL A C 1
ATOM 720 O O . VAL A 1 88 ? 2.506 -2.908 -29.455 1.00 76.12 88 VAL A O 1
ATOM 723 N N . SER A 1 89 ? 3.239 -1.637 -27.758 1.00 70.19 89 SER A N 1
ATOM 724 C CA . SER A 1 89 ? 3.875 -0.635 -28.612 1.00 70.19 89 SER A CA 1
ATOM 725 C C . SER A 1 89 ? 4.888 -1.282 -29.580 1.00 70.19 89 SER A C 1
ATOM 727 O O . SER A 1 89 ? 5.868 -1.893 -29.141 1.00 70.19 89 SER A O 1
ATOM 729 N N . PRO A 1 90 ? 4.709 -1.127 -30.909 1.00 57.38 90 PRO A N 1
ATOM 730 C CA . PRO A 1 90 ? 5.524 -1.790 -31.934 1.00 57.38 90 PRO A CA 1
ATOM 731 C C . PRO A 1 90 ? 6.975 -1.284 -32.008 1.00 57.38 90 PRO A C 1
ATOM 733 O O . PRO A 1 90 ? 7.763 -1.778 -32.810 1.00 57.38 90 PRO A O 1
ATOM 736 N N . ILE A 1 91 ? 7.368 -0.346 -31.140 1.00 54.66 91 ILE A N 1
ATOM 737 C CA . ILE A 1 91 ? 8.732 0.194 -31.027 1.00 54.66 91 ILE A CA 1
ATOM 738 C C . ILE A 1 91 ? 9.753 -0.906 -30.669 1.00 54.66 91 ILE A C 1
ATOM 740 O O . ILE A 1 91 ? 10.957 -0.733 -30.861 1.00 54.66 91 ILE A O 1
ATOM 744 N N . LYS A 1 92 ? 9.293 -2.080 -30.214 1.00 50.38 92 LYS A N 1
ATOM 745 C CA . LYS A 1 92 ? 10.169 -3.201 -29.867 1.00 50.38 92 LYS A CA 1
ATOM 746 C C . LYS A 1 92 ? 10.831 -3.907 -31.064 1.00 50.38 92 LYS A C 1
ATOM 748 O O . LYS A 1 92 ? 11.864 -4.546 -30.877 1.00 50.38 92 LYS A O 1
ATOM 753 N N . SER A 1 93 ? 10.309 -3.783 -32.290 1.00 43.50 93 SER A N 1
ATOM 754 C CA . SER A 1 93 ? 10.851 -4.524 -33.448 1.00 43.50 93 SER A CA 1
ATOM 755 C C . SER A 1 93 ? 12.127 -3.922 -34.057 1.00 43.50 93 SER A C 1
ATOM 757 O O . SER A 1 93 ? 12.788 -4.586 -34.853 1.00 43.50 93 SER A O 1
ATOM 759 N N . SER A 1 94 ? 12.540 -2.713 -33.653 1.00 41.81 94 SER A N 1
ATOM 760 C CA . SER A 1 94 ? 13.792 -2.083 -34.106 1.00 41.81 94 SER A CA 1
ATOM 761 C C . SER A 1 94 ? 14.956 -2.190 -33.109 1.00 41.81 94 SER A C 1
ATOM 763 O O . SER A 1 94 ? 16.017 -1.624 -33.364 1.00 41.81 94 SER A O 1
ATOM 765 N N . PHE A 1 95 ? 14.805 -2.927 -31.998 1.00 44.56 95 PHE A N 1
ATOM 766 C CA . PHE A 1 95 ? 15.787 -3.009 -30.896 1.00 44.56 95 PHE A CA 1
ATOM 767 C C . PHE A 1 95 ? 17.158 -3.616 -31.254 1.00 44.56 95 PHE A C 1
ATOM 769 O O . PHE A 1 95 ? 18.064 -3.583 -30.428 1.00 44.56 95 PHE A O 1
ATOM 776 N N . LEU A 1 96 ? 17.347 -4.126 -32.475 1.00 46.97 96 LEU A N 1
ATOM 777 C CA . LEU A 1 96 ? 18.661 -4.537 -32.989 1.00 46.97 96 LEU A CA 1
ATOM 778 C C . LEU A 1 96 ? 19.413 -3.425 -33.740 1.00 46.97 96 LEU A C 1
ATOM 780 O O . LEU A 1 96 ? 20.552 -3.640 -34.151 1.00 46.97 96 LEU A O 1
ATOM 784 N N . LYS A 1 97 ? 18.829 -2.232 -33.917 1.00 42.56 97 LYS A N 1
ATOM 785 C CA . LYS A 1 97 ? 19.519 -1.086 -34.525 1.00 42.56 97 LYS A CA 1
ATOM 786 C C . 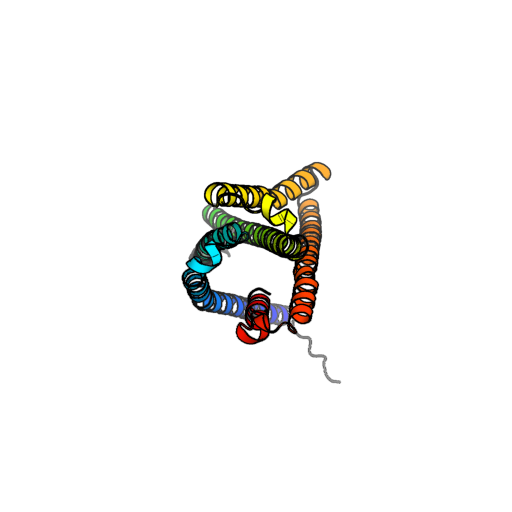LYS A 1 97 ? 19.683 0.039 -33.510 1.00 42.56 97 LYS A C 1
ATOM 788 O O . LYS A 1 97 ? 18.743 0.719 -33.122 1.00 42.56 97 LYS A O 1
ATOM 793 N N . HIS A 1 98 ? 20.932 0.172 -33.088 1.00 45.72 98 HIS A N 1
ATOM 794 C CA . HIS A 1 98 ? 21.539 1.170 -32.219 1.00 45.72 98 HIS A CA 1
ATOM 795 C C . HIS A 1 98 ? 20.986 2.599 -32.418 1.00 45.72 98 HIS A C 1
ATOM 797 O O . HIS A 1 98 ? 21.498 3.361 -33.227 1.00 45.72 98 HIS A O 1
ATOM 803 N N . SER A 1 99 ? 19.925 2.950 -31.687 1.00 47.09 99 SER A N 1
ATOM 804 C CA . SER A 1 99 ? 19.515 4.316 -31.316 1.00 47.09 99 SER A CA 1
ATOM 805 C C . SER A 1 99 ? 18.216 4.216 -30.509 1.00 47.09 99 SER A C 1
ATOM 807 O O . SER A 1 99 ? 17.138 3.985 -31.059 1.00 47.09 99 SER A O 1
ATOM 809 N N . VAL A 1 100 ? 18.307 4.325 -29.181 1.00 56.19 100 VAL A N 1
ATOM 810 C CA . VAL A 1 100 ? 17.121 4.405 -28.316 1.00 56.19 100 VAL A CA 1
ATOM 811 C C . VAL A 1 100 ? 16.499 5.786 -28.538 1.00 56.19 100 VAL A C 1
ATOM 813 O O . VAL A 1 100 ? 16.971 6.781 -27.998 1.00 56.19 100 VAL A O 1
ATOM 816 N N . GLY A 1 101 ? 15.486 5.874 -29.400 1.00 58.56 101 GLY A N 1
ATOM 817 C CA . GLY A 1 101 ? 14.820 7.142 -29.706 1.00 58.56 101 GLY A CA 1
ATOM 818 C C . GLY A 1 101 ? 14.078 7.727 -28.495 1.00 58.56 101 GLY A C 1
ATOM 819 O O . GLY A 1 101 ? 13.519 6.987 -27.688 1.00 58.56 101 GLY A O 1
ATOM 820 N N . ALA A 1 102 ? 13.988 9.061 -28.422 1.00 62.28 102 ALA A N 1
ATOM 821 C CA . ALA A 1 102 ? 13.379 9.823 -27.317 1.00 62.28 102 ALA A CA 1
ATOM 822 C C . ALA A 1 102 ? 11.922 9.434 -26.958 1.00 62.28 102 ALA A C 1
ATOM 824 O O . ALA A 1 102 ? 11.435 9.737 -25.873 1.00 62.28 102 ALA A O 1
ATOM 825 N N . LYS A 1 103 ? 11.202 8.755 -27.862 1.00 61.62 103 LYS A N 1
ATOM 826 C CA . LYS A 1 103 ? 9.841 8.247 -27.608 1.00 61.62 103 LYS A CA 1
ATOM 827 C C . LYS A 1 103 ? 9.833 6.969 -26.760 1.00 61.62 103 LYS A C 1
ATOM 829 O O . LYS A 1 103 ? 8.919 6.784 -25.962 1.00 61.62 103 LYS A O 1
ATOM 834 N N . ALA A 1 104 ? 10.840 6.104 -26.919 1.00 62.59 104 ALA A N 1
ATOM 835 C CA . ALA A 1 104 ? 10.971 4.870 -26.144 1.00 62.59 104 ALA A CA 1
ATOM 836 C C . ALA A 1 104 ? 11.380 5.160 -24.691 1.00 62.59 104 ALA A C 1
ATOM 838 O O . ALA A 1 104 ? 10.895 4.499 -23.776 1.00 62.59 104 ALA A O 1
ATOM 839 N N . THR A 1 105 ? 12.218 6.183 -24.480 1.00 70.12 105 THR A N 1
ATOM 840 C CA . THR A 1 105 ? 12.618 6.644 -23.141 1.00 70.12 105 THR A CA 1
ATOM 841 C C . THR A 1 105 ? 11.431 7.236 -22.383 1.00 70.12 105 THR A C 1
ATOM 843 O O . THR A 1 105 ? 11.129 6.774 -21.290 1.00 70.12 105 THR A O 1
ATOM 846 N N . LEU A 1 106 ? 10.658 8.128 -23.015 1.00 75.44 106 LEU A N 1
ATOM 847 C CA . LEU A 1 106 ? 9.479 8.751 -22.398 1.00 75.44 106 LEU A CA 1
ATOM 848 C C . LEU A 1 106 ? 8.440 7.705 -21.948 1.00 75.44 106 LEU A C 1
ATOM 850 O O . LEU A 1 106 ? 7.873 7.807 -20.862 1.00 75.44 106 LEU A O 1
ATOM 854 N N . GLN A 1 107 ? 8.204 6.668 -22.757 1.00 75.50 107 GLN A N 1
ATOM 855 C CA . GLN A 1 107 ? 7.252 5.608 -22.417 1.00 75.50 107 GLN A CA 1
ATOM 856 C C . GLN A 1 107 ? 7.691 4.788 -21.192 1.00 75.50 107 GLN A C 1
ATOM 858 O O . GLN A 1 107 ? 6.859 4.460 -20.342 1.00 75.50 107 GLN A O 1
ATOM 863 N N . ALA A 1 108 ? 8.985 4.471 -21.096 1.00 78.38 108 ALA A N 1
ATOM 864 C CA . ALA A 1 108 ? 9.553 3.784 -19.941 1.00 78.38 108 ALA A CA 1
ATOM 865 C C . ALA A 1 108 ? 9.506 4.664 -18.679 1.00 78.38 108 ALA A C 1
ATOM 867 O O . ALA A 1 108 ? 9.152 4.168 -17.609 1.00 78.38 108 ALA A O 1
ATOM 868 N N . ASP A 1 109 ? 9.769 5.966 -18.816 1.00 80.12 109 ASP A N 1
ATOM 869 C CA . ASP A 1 109 ? 9.720 6.927 -17.710 1.00 80.12 109 ASP A CA 1
ATOM 870 C C . ASP A 1 109 ? 8.303 7.052 -17.127 1.00 80.12 109 ASP A C 1
ATOM 872 O O . ASP A 1 109 ? 8.130 7.015 -15.908 1.00 80.12 109 ASP A O 1
ATOM 876 N N . ILE A 1 110 ? 7.267 7.115 -17.975 1.00 85.50 110 ILE A N 1
ATOM 877 C CA . ILE A 1 110 ? 5.8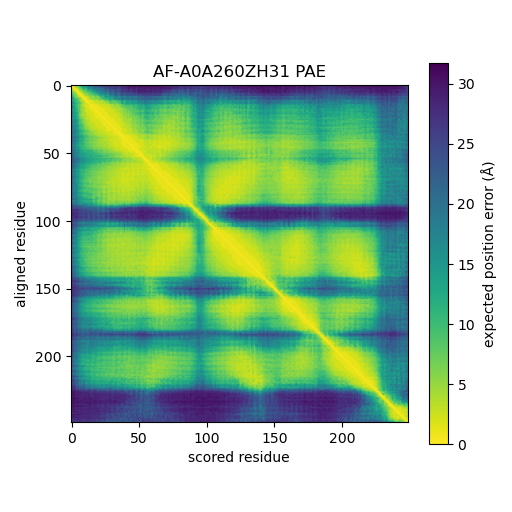63 7.141 -17.522 1.00 85.50 110 ILE A CA 1
ATOM 878 C C . ILE A 1 110 ? 5.524 5.884 -16.712 1.00 85.50 110 ILE A C 1
ATOM 880 O O . ILE A 1 110 ? 4.915 5.982 -15.644 1.00 85.50 110 ILE A O 1
ATOM 884 N N . LEU A 1 111 ? 5.913 4.703 -17.204 1.00 86.06 111 LEU A N 1
ATOM 885 C CA . LEU A 1 111 ? 5.656 3.443 -16.506 1.00 86.06 111 LEU A CA 1
ATOM 886 C C . LEU A 1 111 ? 6.391 3.396 -15.159 1.00 86.06 111 LEU A C 1
ATOM 888 O O . LEU A 1 111 ? 5.810 2.981 -14.155 1.00 86.06 111 LEU A O 1
ATOM 892 N N . LEU A 1 112 ? 7.644 3.855 -15.126 1.00 84.56 112 LEU A N 1
ATOM 893 C CA . LEU A 1 112 ? 8.443 3.925 -13.907 1.00 84.56 112 LEU A CA 1
ATOM 894 C C . LEU A 1 112 ? 7.800 4.853 -12.867 1.00 84.56 112 LEU A C 1
ATOM 896 O O . LEU A 1 112 ? 7.664 4.467 -11.706 1.00 84.56 112 LEU A O 1
ATOM 900 N N . ILE A 1 113 ? 7.347 6.038 -13.280 1.00 86.12 113 ILE A N 1
ATOM 901 C CA . ILE A 1 113 ? 6.656 6.993 -12.402 1.00 86.12 113 ILE A CA 1
ATOM 902 C C . ILE A 1 113 ? 5.363 6.384 -11.843 1.00 86.12 113 ILE A C 1
ATOM 904 O O . ILE A 1 113 ? 5.106 6.497 -10.642 1.00 86.12 113 ILE A O 1
ATOM 908 N N . ALA A 1 114 ? 4.571 5.701 -12.676 1.00 87.81 114 ALA A N 1
ATOM 909 C CA . ALA A 1 114 ? 3.342 5.039 -12.235 1.00 87.81 114 ALA A CA 1
ATOM 910 C C . ALA A 1 114 ? 3.622 3.952 -11.178 1.00 87.81 114 ALA A C 1
ATOM 912 O O . ALA A 1 114 ? 2.967 3.913 -10.133 1.00 87.81 114 ALA A O 1
ATOM 913 N N . LEU A 1 115 ? 4.646 3.120 -11.399 1.00 87.06 115 LEU A N 1
ATOM 914 C CA . LEU A 1 115 ? 5.067 2.084 -10.451 1.00 87.06 115 LEU A CA 1
ATOM 915 C C . LEU A 1 115 ? 5.565 2.676 -9.127 1.00 87.06 115 LEU A C 1
ATOM 917 O O . LEU A 1 115 ? 5.155 2.218 -8.059 1.00 87.06 115 LEU A O 1
ATOM 921 N N . ILE A 1 116 ? 6.399 3.718 -9.178 1.00 84.94 116 ILE A N 1
ATOM 922 C CA . ILE A 1 116 ? 6.879 4.416 -7.976 1.00 84.94 116 ILE A CA 1
ATOM 923 C C . ILE A 1 116 ? 5.699 5.010 -7.198 1.00 84.94 116 ILE A C 1
ATOM 925 O O . ILE A 1 116 ? 5.631 4.860 -5.976 1.00 84.94 116 ILE A O 1
ATOM 929 N N . GLY A 1 117 ? 4.736 5.623 -7.892 1.00 87.00 117 GLY A N 1
ATOM 930 C CA . GLY A 1 117 ? 3.516 6.143 -7.278 1.00 87.00 117 GLY A CA 1
ATOM 931 C C . GLY A 1 117 ? 2.732 5.067 -6.523 1.00 87.00 117 GLY A C 1
ATOM 932 O O . GLY A 1 117 ? 2.295 5.301 -5.395 1.00 87.00 117 GLY A O 1
ATOM 933 N N . LEU A 1 118 ? 2.620 3.861 -7.090 1.00 88.19 118 LEU A N 1
ATOM 934 C CA . LEU A 1 118 ? 1.911 2.738 -6.469 1.00 88.19 118 LEU A CA 1
ATOM 935 C C . LEU A 1 118 ? 2.628 2.238 -5.204 1.00 88.19 118 LEU A C 1
ATOM 937 O O . LEU A 1 118 ? 1.985 1.927 -4.195 1.00 88.19 118 LEU A O 1
ATOM 941 N N . VAL A 1 119 ? 3.963 2.204 -5.236 1.00 84.69 119 VAL A N 1
ATOM 942 C CA . VAL A 1 119 ? 4.796 1.844 -4.079 1.00 84.69 119 VAL A CA 1
ATOM 943 C C . VAL A 1 119 ? 4.634 2.868 -2.956 1.00 84.69 119 VAL A C 1
ATOM 945 O O . VAL A 1 119 ? 4.387 2.485 -1.811 1.00 84.69 119 VAL A O 1
ATOM 948 N N . ILE A 1 120 ? 4.722 4.166 -3.268 1.00 86.19 120 ILE A N 1
ATOM 949 C CA . ILE A 1 120 ? 4.520 5.242 -2.285 1.00 86.19 120 ILE A CA 1
ATOM 950 C C . ILE A 1 120 ? 3.126 5.127 -1.672 1.00 86.19 120 ILE A C 1
ATOM 952 O O . ILE A 1 120 ? 2.996 5.112 -0.448 1.00 86.19 120 ILE A O 1
ATOM 956 N N . TYR A 1 121 ? 2.101 4.970 -2.508 1.00 89.25 121 TYR A N 1
ATOM 957 C CA . TYR A 1 121 ? 0.725 4.829 -2.053 1.00 89.25 121 TYR A CA 1
ATOM 958 C C . TYR A 1 121 ? 0.564 3.661 -1.066 1.00 89.25 121 TYR A C 1
ATOM 960 O O . TYR A 1 121 ? -0.015 3.825 0.009 1.00 89.25 121 TYR A O 1
ATOM 968 N N . THR A 1 122 ? 1.105 2.488 -1.406 1.00 86.44 122 THR A N 1
ATOM 969 C CA . THR A 1 122 ? 1.002 1.281 -0.568 1.00 86.44 122 THR A CA 1
ATOM 970 C C . THR A 1 122 ? 1.683 1.488 0.787 1.00 86.44 122 THR A C 1
ATOM 972 O O . THR A 1 122 ? 1.114 1.162 1.829 1.00 86.44 122 THR A O 1
ATOM 975 N N . ASN A 1 123 ? 2.860 2.118 0.796 1.00 85.56 123 ASN A N 1
ATOM 976 C CA . ASN A 1 123 ? 3.572 2.446 2.032 1.00 85.56 123 ASN A CA 1
ATOM 977 C C . ASN A 1 123 ? 2.764 3.391 2.933 1.00 85.56 123 ASN A C 1
ATOM 979 O O . ASN A 1 123 ? 2.674 3.169 4.142 1.00 85.56 123 ASN A O 1
ATOM 983 N N . VAL A 1 124 ? 2.140 4.421 2.356 1.00 87.88 124 VAL A N 1
ATOM 984 C CA . VAL A 1 124 ? 1.272 5.339 3.107 1.00 87.88 124 VAL A CA 1
ATOM 985 C C . VAL A 1 124 ? 0.051 4.611 3.654 1.00 87.88 124 VAL A C 1
ATOM 987 O O . VAL A 1 124 ? -0.329 4.819 4.807 1.00 87.88 124 VAL A O 1
ATOM 990 N N . HIS A 1 125 ? -0.537 3.712 2.867 1.00 87.62 125 HIS A N 1
ATOM 991 C CA . HIS A 1 125 ? -1.676 2.916 3.301 1.00 87.62 125 HIS A CA 1
ATOM 992 C C . HIS A 1 125 ? -1.345 2.056 4.530 1.00 87.62 125 HIS A C 1
ATOM 994 O O . HIS A 1 125 ? -2.132 2.019 5.476 1.00 87.62 125 HIS A O 1
ATOM 1000 N N . TYR A 1 126 ? -0.156 1.447 4.583 1.00 86.69 126 TYR A N 1
ATOM 1001 C CA . TYR A 1 126 ? 0.300 0.707 5.766 1.00 86.69 126 TYR A CA 1
ATOM 1002 C C . TYR A 1 126 ? 0.464 1.590 7.004 1.00 86.69 126 TYR A C 1
ATOM 1004 O O . TYR A 1 126 ? 0.070 1.190 8.102 1.00 86.69 126 TYR A O 1
ATOM 1012 N N . ILE A 1 127 ? 0.979 2.812 6.843 1.00 86.75 127 ILE A N 1
ATOM 1013 C CA . ILE A 1 127 ? 1.061 3.774 7.951 1.00 86.75 127 ILE A CA 1
ATOM 1014 C C . ILE A 1 127 ? -0.347 4.111 8.455 1.00 86.75 127 ILE A C 1
ATOM 1016 O O . ILE A 1 127 ? -0.602 4.058 9.659 1.00 86.75 127 ILE A O 1
ATOM 1020 N N . MET A 1 128 ? -1.288 4.382 7.552 1.00 87.19 128 MET A N 1
ATOM 1021 C CA . MET A 1 128 ? -2.670 4.692 7.926 1.00 87.19 128 MET A CA 1
ATOM 1022 C C . MET A 1 128 ? -3.350 3.516 8.638 1.00 87.19 128 MET A C 1
ATOM 1024 O O . MET A 1 128 ? -4.057 3.726 9.626 1.00 87.19 128 MET A O 1
ATOM 1028 N N . LEU A 1 129 ? -3.133 2.276 8.180 1.00 87.25 129 LEU A N 1
ATOM 1029 C CA . LEU A 1 129 ? -3.660 1.078 8.847 1.00 87.25 129 LEU A CA 1
ATOM 1030 C C . LEU A 1 129 ? -3.103 0.953 10.269 1.00 87.25 129 LEU A C 1
ATOM 1032 O O . LEU A 1 129 ? -3.849 0.628 11.198 1.00 87.25 129 LEU A O 1
ATOM 1036 N N . SER A 1 130 ? -1.826 1.301 10.457 1.00 88.38 130 SER A N 1
ATOM 1037 C CA . SER A 1 130 ? -1.211 1.304 11.782 1.00 88.38 130 SER A CA 1
ATOM 1038 C C . SER A 1 130 ? -1.830 2.337 12.727 1.00 88.38 130 SER A C 1
ATOM 1040 O O . SER A 1 130 ? -2.155 2.011 13.872 1.00 88.38 130 SER A O 1
ATOM 1042 N N . LEU A 1 131 ? -2.099 3.548 12.230 1.00 86.56 131 LEU A N 1
ATOM 1043 C CA . LEU A 1 131 ? -2.779 4.603 12.985 1.00 86.56 131 LEU A CA 1
ATOM 1044 C C . LEU A 1 131 ? -4.209 4.201 13.363 1.00 86.56 131 LEU A C 1
ATOM 1046 O O . LEU A 1 131 ? -4.621 4.415 14.504 1.00 86.56 131 LEU A O 1
ATOM 1050 N N . LEU A 1 132 ? -4.948 3.560 12.452 1.00 86.31 132 LEU A N 1
ATOM 1051 C CA . LEU A 1 132 ? -6.294 3.057 12.737 1.00 86.31 132 LEU A CA 1
ATOM 1052 C C . LEU A 1 132 ? -6.289 2.006 13.856 1.00 86.31 132 LEU A C 1
ATOM 1054 O O . LEU A 1 132 ? -7.162 2.035 14.727 1.00 86.31 132 LEU A O 1
ATOM 1058 N N . ALA A 1 133 ? -5.326 1.083 13.852 1.00 85.88 133 ALA A N 1
ATOM 1059 C CA . ALA A 1 133 ? -5.208 0.072 14.901 1.00 85.88 133 ALA A CA 1
ATOM 1060 C C . ALA A 1 133 ? -4.903 0.703 16.267 1.00 85.88 133 ALA A C 1
ATOM 1062 O O . ALA A 1 133 ? -5.549 0.363 17.259 1.00 85.88 133 ALA A O 1
ATOM 1063 N N . ILE A 1 134 ? -3.972 1.664 16.305 1.00 85.75 134 ILE A N 1
ATOM 1064 C CA . ILE A 1 134 ? -3.630 2.420 17.518 1.00 85.75 134 ILE A CA 1
ATOM 1065 C C . ILE A 1 134 ? -4.860 3.168 18.039 1.00 85.75 134 ILE A C 1
ATOM 1067 O O . ILE A 1 134 ? -5.180 3.085 19.223 1.00 85.75 134 ILE A O 1
ATOM 1071 N N . GLN A 1 135 ? -5.603 3.838 17.159 1.00 85.00 135 GLN A N 1
ATOM 1072 C CA . GLN A 1 135 ? -6.844 4.511 17.526 1.00 85.00 135 GLN A CA 1
ATOM 1073 C C . GLN A 1 135 ? -7.876 3.548 18.121 1.00 85.00 135 GLN A C 1
ATOM 1075 O O . GLN A 1 135 ? -8.466 3.852 19.158 1.00 85.00 135 GLN A O 1
ATOM 1080 N N . ARG A 1 136 ? -8.099 2.387 17.494 1.00 83.81 136 ARG A N 1
ATOM 1081 C CA . ARG A 1 136 ? -9.035 1.373 18.009 1.00 83.81 136 ARG A CA 1
ATOM 1082 C C . ARG A 1 136 ? -8.604 0.859 19.379 1.00 83.81 136 ARG A C 1
ATOM 1084 O O . ARG A 1 136 ? -9.447 0.724 20.260 1.00 83.81 136 ARG A O 1
ATOM 1091 N N . PHE A 1 137 ? -7.310 0.624 19.568 1.00 85.81 137 PHE A N 1
ATOM 1092 C CA . PHE A 1 137 ? -6.750 0.220 20.853 1.00 85.81 137 PHE A CA 1
ATOM 1093 C C . PHE A 1 137 ? -6.994 1.282 21.935 1.00 85.81 137 PHE A C 1
ATOM 1095 O O . PHE A 1 137 ? -7.527 0.967 22.999 1.00 85.81 137 PHE A O 1
ATOM 1102 N N . ILE A 1 138 ? -6.677 2.548 21.650 1.00 83.31 138 ILE A N 1
ATOM 1103 C CA . ILE A 1 138 ? -6.848 3.662 22.592 1.00 83.31 138 ILE A CA 1
ATOM 1104 C C . ILE A 1 138 ? -8.324 3.861 22.954 1.00 83.31 138 ILE A C 1
ATOM 1106 O O . ILE A 1 138 ? -8.653 3.944 24.133 1.00 83.31 138 ILE A O 1
ATOM 1110 N N . LEU A 1 139 ? -9.222 3.881 21.967 1.00 81.69 139 LEU A N 1
ATOM 1111 C CA . LEU A 1 139 ? -10.660 4.035 22.207 1.00 81.69 139 LEU A CA 1
ATOM 1112 C C . LEU A 1 139 ? -11.240 2.897 23.050 1.00 81.69 139 LEU A C 1
ATOM 1114 O O . LEU A 1 139 ? -12.162 3.126 23.829 1.00 81.69 139 LEU A O 1
ATOM 1118 N N . TYR A 1 140 ? -10.707 1.685 22.889 1.00 80.50 140 TYR A N 1
ATOM 1119 C CA . TYR A 1 140 ? -11.165 0.516 23.624 1.00 80.50 140 TYR A CA 1
ATOM 1120 C C . TYR A 1 140 ? -10.702 0.526 25.089 1.00 80.50 140 TYR A C 1
ATOM 1122 O O . TYR A 1 140 ? -11.514 0.338 25.991 1.00 80.50 140 TYR A O 1
ATOM 1130 N N . PHE A 1 141 ? -9.408 0.749 25.344 1.00 80.62 141 PHE A N 1
ATOM 1131 C CA . PHE A 1 141 ? -8.844 0.691 26.702 1.00 80.62 141 PHE A CA 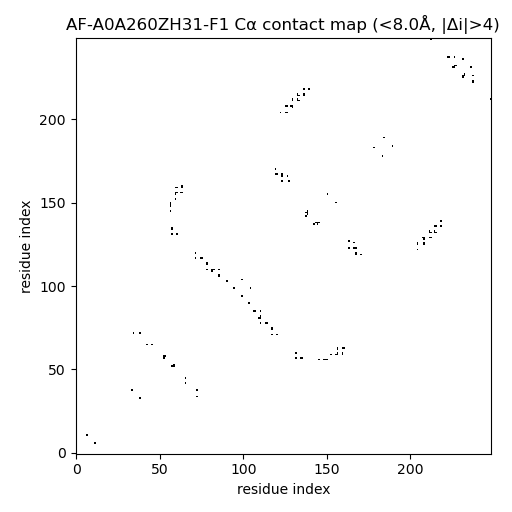1
ATOM 1132 C C . PHE A 1 141 ? -8.976 2.004 27.484 1.00 80.62 141 PHE A C 1
ATOM 1134 O O . PHE A 1 141 ? -8.985 1.986 28.714 1.00 80.62 141 PHE A O 1
ATOM 1141 N N . TYR A 1 142 ? -9.108 3.137 26.793 1.00 82.75 142 TYR A N 1
ATOM 1142 C CA . TYR A 1 142 ? -9.156 4.471 27.390 1.00 82.75 142 TYR A CA 1
ATOM 1143 C C . TYR A 1 142 ? -10.361 5.260 26.859 1.00 82.75 142 TYR A C 1
ATOM 1145 O O . TYR A 1 142 ? -10.185 6.203 26.087 1.00 82.75 142 TYR A O 1
ATOM 1153 N N . PRO A 1 143 ? -11.598 4.954 27.287 1.00 72.44 143 PRO A N 1
ATOM 1154 C CA . PRO A 1 143 ? -12.811 5.602 26.771 1.00 72.44 143 PRO A CA 1
ATOM 1155 C C . PRO A 1 143 ? -12.846 7.125 26.995 1.00 72.44 143 PRO A C 1
ATOM 1157 O O . PRO A 1 143 ? -13.508 7.841 26.250 1.00 72.44 143 PRO A O 1
ATOM 1160 N N . VAL A 1 144 ? -12.079 7.653 27.958 1.00 73.31 144 VAL A N 1
ATOM 1161 C CA . VAL A 1 144 ? -11.901 9.105 28.175 1.00 73.31 144 VAL A CA 1
ATOM 1162 C C . VAL A 1 144 ? -11.321 9.799 26.932 1.00 73.31 144 VAL A C 1
ATOM 1164 O O . VAL A 1 144 ? -11.699 10.928 26.613 1.00 73.31 144 VAL A O 1
ATOM 1167 N N . SER A 1 145 ? -10.467 9.104 26.173 1.00 72.75 145 SER A N 1
ATOM 1168 C CA . SER A 1 145 ? -9.891 9.603 24.916 1.00 72.75 145 SER A CA 1
ATOM 1169 C C . SER A 1 145 ? -10.927 9.777 23.800 1.00 72.75 145 SER A C 1
ATOM 1171 O O . SER A 1 145 ? -10.693 10.546 22.866 1.00 72.75 145 SER A O 1
ATOM 1173 N N . ALA A 1 146 ? -12.105 9.144 23.908 1.00 68.44 146 ALA A N 1
ATOM 1174 C CA . ALA A 1 146 ? -13.173 9.283 22.923 1.00 68.44 146 ALA A CA 1
ATOM 1175 C C . ALA A 1 146 ? -13.637 10.737 22.794 1.00 68.44 146 ALA A C 1
ATOM 1177 O O . ALA A 1 146 ? -14.005 11.163 21.708 1.00 68.44 146 ALA A O 1
ATOM 1178 N N . LYS A 1 147 ? -13.555 11.538 23.865 1.00 68.94 147 LYS A N 1
ATOM 1179 C CA . LYS A 1 147 ? -13.914 12.963 23.820 1.00 68.94 147 LYS A CA 1
ATOM 1180 C C . LYS A 1 147 ? -12.936 13.797 22.978 1.00 68.94 147 LYS A C 1
ATOM 1182 O O . LYS A 1 147 ? -13.349 14.788 22.390 1.00 68.94 147 LYS A O 1
ATOM 1187 N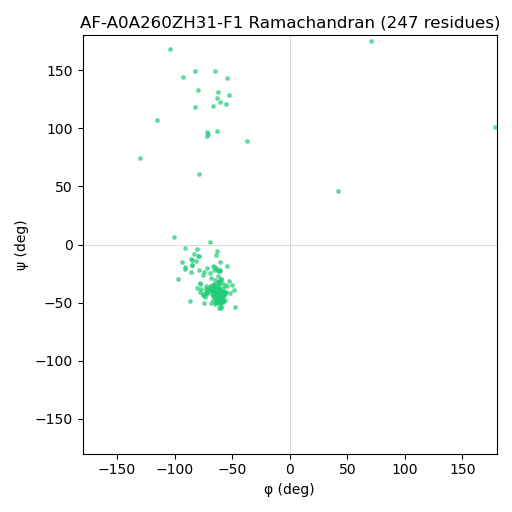 N . ILE A 1 148 ? -11.670 13.377 22.905 1.00 67.44 148 ILE A N 1
ATOM 1188 C CA . ILE A 1 148 ? -10.620 14.006 22.085 1.00 67.44 148 ILE A CA 1
ATOM 1189 C C . ILE A 1 148 ? -10.740 13.542 20.627 1.00 67.44 148 ILE A C 1
ATOM 1191 O O . ILE A 1 148 ? -10.558 14.336 19.713 1.00 67.44 148 ILE A O 1
ATOM 1195 N N . LEU A 1 149 ? -11.084 12.268 20.410 1.00 65.69 149 LEU A N 1
ATOM 1196 C CA . LEU A 1 149 ? -11.201 11.670 19.076 1.00 65.69 149 LEU A CA 1
ATOM 1197 C C . LEU A 1 149 ? -12.563 11.885 18.388 1.00 65.69 149 LEU A C 1
ATOM 1199 O O . LEU A 1 149 ? -12.658 11.717 17.173 1.00 65.69 149 LEU A O 1
ATOM 1203 N N . ASN A 1 150 ? -13.615 12.253 19.127 1.00 64.62 150 ASN A N 1
ATOM 1204 C CA . ASN A 1 150 ? -14.954 12.547 18.598 1.00 64.62 150 ASN A CA 1
ATOM 1205 C C . ASN A 1 150 ? -15.022 13.947 17.970 1.00 64.62 150 ASN A C 1
ATOM 1207 O O . ASN A 1 150 ? -15.790 14.811 18.398 1.00 64.62 150 ASN A O 1
ATOM 1211 N N . TRP A 1 151 ? -14.213 14.191 16.944 1.00 61.12 151 TRP A N 1
ATOM 1212 C CA . TRP A 1 151 ? -14.307 15.416 16.155 1.00 61.12 151 TRP A CA 1
ATOM 1213 C C . TRP A 1 151 ? -15.400 15.331 15.089 1.00 61.12 151 TRP A C 1
ATOM 1215 O O . TRP A 1 151 ? -15.688 14.266 14.536 1.00 61.12 151 TRP A O 1
ATOM 1225 N N . LYS A 1 152 ? -15.998 16.490 14.778 1.00 63.94 152 LYS A N 1
ATOM 1226 C CA . LYS A 1 152 ? -17.014 16.643 13.729 1.00 63.94 152 LYS A CA 1
ATOM 1227 C C . LYS A 1 152 ? -16.489 16.076 12.405 1.00 63.94 152 LYS A C 1
ATOM 1229 O O . LYS A 1 152 ? -15.424 16.473 11.937 1.00 63.94 152 LYS A O 1
ATOM 1234 N N . GLN A 1 153 ? -17.277 15.203 11.777 1.00 63.88 153 GLN A N 1
ATOM 1235 C CA . GLN A 1 153 ? -16.912 14.422 10.587 1.00 63.88 153 GLN A CA 1
ATOM 1236 C C . GLN A 1 153 ? -16.264 15.241 9.455 1.00 63.88 153 GLN A C 1
ATOM 1238 O O . GLN A 1 153 ? -15.316 14.769 8.829 1.00 63.88 153 GLN A O 1
ATOM 1243 N N . SER A 1 154 ? -16.743 16.466 9.206 1.00 60.03 154 SER A N 1
ATOM 1244 C CA . SER A 1 154 ? -16.200 17.351 8.167 1.00 60.03 154 SER A CA 1
ATOM 1245 C C . SER A 1 154 ? -14.757 17.777 8.443 1.00 60.03 154 SER A C 1
ATOM 1247 O O . SER A 1 154 ? -13.947 17.808 7.527 1.00 60.03 154 SER A O 1
ATOM 1249 N N . THR A 1 155 ? -14.424 18.073 9.699 1.00 64.81 155 THR A N 1
ATOM 1250 C CA . THR A 1 155 ? -13.079 18.501 10.103 1.00 64.81 155 THR A CA 1
ATOM 1251 C C . THR A 1 155 ? -12.136 17.304 10.163 1.00 64.81 155 THR A C 1
ATOM 1253 O O . THR A 1 155 ? -10.995 17.385 9.720 1.00 64.81 155 THR A O 1
ATOM 1256 N N . THR A 1 156 ? -12.632 16.159 10.636 1.00 70.69 156 THR A N 1
ATOM 1257 C CA . THR A 1 156 ? -11.833 14.938 10.765 1.00 70.69 156 THR A CA 1
ATOM 1258 C C . THR A 1 156 ? -11.440 14.359 9.404 1.00 70.69 156 THR A C 1
ATOM 1260 O O . THR A 1 156 ? -10.300 13.934 9.257 1.00 70.69 156 THR A O 1
ATOM 1263 N N . SER A 1 157 ? -12.323 14.376 8.391 1.00 70.69 157 SER A N 1
ATOM 1264 C CA . SER A 1 157 ? -11.970 13.899 7.037 1.00 70.69 157 SER A CA 1
ATOM 1265 C C . SER A 1 157 ? -10.783 14.675 6.465 1.00 70.69 157 SER A C 1
ATOM 1267 O O . SER A 1 157 ? -9.818 14.051 6.040 1.00 70.69 157 SER A O 1
ATOM 1269 N N . THR A 1 158 ? -10.821 16.009 6.527 1.00 77.44 158 THR A N 1
ATOM 1270 C CA . THR A 1 158 ? -9.747 16.863 5.999 1.00 77.44 158 THR A CA 1
ATOM 1271 C C . THR A 1 158 ? -8.427 16.641 6.729 1.00 77.44 158 THR A C 1
ATOM 1273 O O . THR A 1 158 ? -7.373 16.626 6.106 1.00 77.44 158 THR A O 1
ATOM 1276 N N . VAL A 1 159 ? -8.461 16.429 8.049 1.00 83.25 159 VAL A N 1
ATOM 1277 C CA . VAL A 1 159 ? -7.249 16.111 8.820 1.00 83.25 159 VAL A CA 1
ATOM 1278 C C . VAL A 1 159 ? -6.627 14.798 8.343 1.00 83.25 159 VAL A C 1
ATOM 1280 O O . VAL A 1 159 ? -5.412 14.739 8.171 1.00 83.25 159 VAL A O 1
ATOM 1283 N N . TRP A 1 160 ? -7.430 13.766 8.075 1.00 83.25 160 TRP A N 1
ATOM 1284 C CA . TRP A 1 160 ? -6.918 12.500 7.541 1.00 83.25 160 TRP A CA 1
ATOM 1285 C C . TRP A 1 160 ? -6.385 12.629 6.116 1.00 83.25 160 TRP A C 1
ATOM 1287 O O . TRP A 1 160 ? -5.339 12.049 5.835 1.00 83.25 160 TRP A O 1
ATOM 1297 N N . ASP A 1 161 ? -7.027 13.438 5.269 1.00 83.25 161 ASP A N 1
ATOM 1298 C CA . ASP A 1 161 ? -6.513 13.769 3.934 1.00 83.25 161 ASP A CA 1
ATOM 1299 C C . ASP A 1 161 ? -5.135 14.469 4.042 1.00 83.25 161 ASP A C 1
ATOM 1301 O O . ASP A 1 161 ? -4.190 14.117 3.332 1.00 83.25 161 ASP A O 1
ATOM 1305 N N . CYS A 1 162 ? -4.972 15.404 4.988 1.00 86.06 162 CYS A N 1
ATOM 1306 C CA . CYS A 1 162 ? -3.694 16.073 5.260 1.00 86.06 162 CYS A CA 1
ATOM 1307 C C . CYS A 1 162 ? -2.623 15.116 5.804 1.00 86.06 162 CYS A C 1
ATOM 1309 O O . CYS A 1 162 ? -1.473 15.180 5.369 1.00 86.06 162 CYS A O 1
ATOM 1311 N N . ILE A 1 163 ? -2.979 14.226 6.738 1.00 87.56 163 ILE A N 1
ATOM 1312 C CA . ILE A 1 163 ? -2.064 13.202 7.270 1.00 87.56 163 ILE A CA 1
ATOM 1313 C C . ILE A 1 163 ? -1.612 12.277 6.140 1.00 87.56 163 ILE A C 1
ATOM 1315 O O . ILE A 1 163 ? -0.419 12.012 6.008 1.00 87.56 163 ILE A O 1
ATOM 1319 N N . PHE A 1 164 ? -2.544 11.827 5.298 1.00 87.44 164 PHE A N 1
ATOM 1320 C CA . PHE A 1 164 ? -2.244 10.988 4.144 1.00 87.44 164 PHE A CA 1
ATOM 1321 C C . PHE A 1 164 ? -1.259 11.682 3.196 1.00 87.44 164 PHE A C 1
ATOM 1323 O O . PHE A 1 164 ? -0.224 11.106 2.855 1.00 87.44 164 PHE A O 1
ATOM 1330 N N . LEU A 1 165 ? -1.531 12.942 2.835 1.00 87.44 165 LEU A N 1
ATOM 1331 C CA . LEU A 1 165 ? -0.655 13.740 1.978 1.00 87.44 165 LEU A CA 1
ATOM 1332 C C . LEU A 1 165 ? 0.740 13.914 2.597 1.00 87.44 165 LEU A C 1
ATOM 1334 O O . LEU A 1 165 ? 1.740 13.711 1.915 1.00 87.44 165 LEU A O 1
ATOM 1338 N N . PHE A 1 166 ? 0.822 14.231 3.890 1.00 89.06 166 PHE A N 1
ATOM 1339 C CA . PHE A 1 166 ? 2.095 14.344 4.604 1.00 89.06 166 PHE A CA 1
ATOM 1340 C C . PHE A 1 166 ? 2.883 13.028 4.573 1.00 89.06 166 PHE A C 1
ATOM 1342 O O . PHE A 1 166 ? 4.083 13.022 4.293 1.00 89.06 166 PHE A O 1
ATOM 1349 N N . CYS A 1 167 ? 2.210 11.896 4.785 1.00 87.06 167 CYS A N 1
ATOM 1350 C CA . CYS A 1 167 ? 2.836 10.581 4.727 1.00 87.06 167 CYS A CA 1
ATOM 1351 C C . CYS A 1 167 ? 3.398 10.245 3.336 1.00 87.06 167 CYS A C 1
ATOM 1353 O O . CYS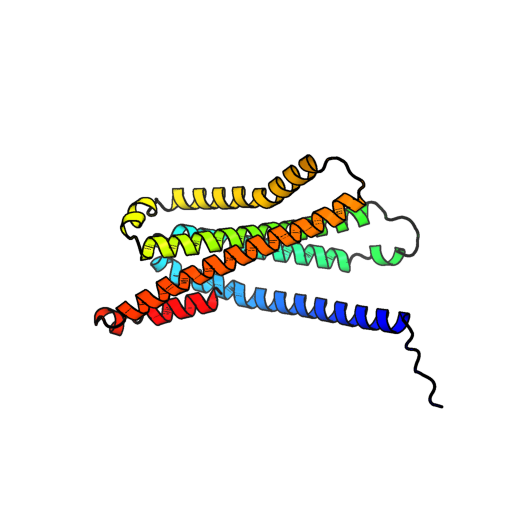 A 1 167 ? 4.439 9.588 3.268 1.00 87.06 167 CYS A O 1
ATOM 1355 N N . CYS A 1 168 ? 2.789 10.723 2.243 1.00 85.25 168 CYS A N 1
ATOM 1356 C CA . CYS A 1 168 ? 3.332 10.557 0.885 1.00 85.25 168 CYS A CA 1
ATOM 1357 C C . CYS A 1 168 ? 4.721 11.187 0.720 1.00 85.25 168 CYS A C 1
ATOM 1359 O O . CYS A 1 168 ? 5.531 10.688 -0.061 1.00 85.25 168 CYS A O 1
ATOM 1361 N N . PHE A 1 169 ? 5.021 12.253 1.466 1.00 85.69 169 PHE A N 1
ATOM 1362 C CA . PHE A 1 169 ? 6.322 12.915 1.412 1.00 85.69 169 PHE A CA 1
ATOM 1363 C C . PHE A 1 169 ? 7.393 12.225 2.258 1.00 85.69 169 PHE A C 1
ATOM 1365 O O . PHE A 1 169 ? 8.570 12.505 2.050 1.00 85.69 169 PHE A O 1
ATOM 1372 N N . ILE A 1 170 ? 7.043 11.305 3.166 1.00 83.62 170 ILE A N 1
ATOM 1373 C CA . ILE A 1 170 ? 8.025 10.635 4.037 1.00 83.62 170 ILE A CA 1
ATOM 1374 C C . ILE A 1 170 ? 9.069 9.849 3.220 1.00 83.62 170 ILE A C 1
ATOM 1376 O O . ILE A 1 170 ? 10.257 10.095 3.429 1.00 83.62 170 ILE A O 1
ATOM 1380 N N . PRO A 1 171 ? 8.701 8.964 2.267 1.00 77.31 171 PRO A N 1
ATOM 1381 C CA . PRO A 1 171 ? 9.689 8.255 1.450 1.00 77.31 171 PRO A CA 1
ATOM 1382 C C . PRO A 1 171 ? 10.550 9.209 0.611 1.00 77.31 171 PRO A C 1
ATOM 1384 O O . PRO A 1 171 ? 11.754 9.004 0.481 1.00 77.31 171 PRO A O 1
ATOM 1387 N N . ILE A 1 172 ? 9.943 10.280 0.087 1.00 78.94 172 ILE A N 1
ATOM 1388 C CA . ILE A 1 172 ? 10.613 11.272 -0.763 1.00 78.94 172 ILE A CA 1
ATOM 1389 C C . ILE A 1 172 ? 11.630 12.074 0.057 1.00 78.94 172 ILE A C 1
ATOM 1391 O O . ILE A 1 172 ? 12.793 12.169 -0.324 1.00 78.94 172 ILE A O 1
ATOM 1395 N N . GLY A 1 173 ? 11.220 12.608 1.208 1.00 78.88 173 GLY A N 1
ATOM 1396 C CA . GLY A 1 173 ? 12.090 13.352 2.117 1.00 78.88 173 GLY A CA 1
ATOM 1397 C C . GLY A 1 173 ? 13.223 12.489 2.668 1.00 78.88 173 GLY A C 1
ATOM 1398 O O . GLY A 1 173 ? 14.356 12.955 2.758 1.00 78.88 173 GLY A O 1
ATOM 1399 N N . PHE A 1 174 ? 12.950 11.216 2.963 1.00 74.75 174 PHE A N 1
ATOM 1400 C CA . PHE A 1 174 ? 13.964 10.268 3.421 1.00 74.75 174 PHE A CA 1
ATOM 1401 C C . PHE A 1 174 ? 14.997 9.970 2.320 1.00 74.75 174 PHE A C 1
ATOM 1403 O O . PHE A 1 174 ? 16.192 9.977 2.605 1.00 74.75 174 PHE A O 1
ATOM 1410 N N . CYS A 1 175 ? 14.574 9.832 1.056 1.00 72.44 175 CYS A N 1
ATOM 1411 C CA . CYS A 1 175 ? 15.487 9.783 -0.093 1.00 72.44 175 CYS A CA 1
ATOM 1412 C C . CYS A 1 175 ? 16.304 11.077 -0.255 1.00 72.44 175 CYS A C 1
ATOM 1414 O O . CYS A 1 175 ? 17.517 11.007 -0.439 1.00 72.44 175 CYS A O 1
ATOM 1416 N N . LEU A 1 176 ? 15.680 12.255 -0.159 1.00 75.38 176 LEU A N 1
ATOM 1417 C CA . LEU A 1 176 ? 16.368 13.540 -0.344 1.00 75.38 176 LEU A CA 1
ATOM 1418 C C . LEU A 1 176 ? 17.436 13.790 0.730 1.00 75.38 176 LEU A C 1
ATOM 1420 O O . LEU A 1 176 ? 18.589 14.055 0.390 1.00 75.38 176 LEU A O 1
ATOM 1424 N N . ILE A 1 177 ? 17.090 13.640 2.014 1.00 77.25 177 ILE A N 1
ATOM 1425 C CA . ILE A 1 177 ? 18.039 13.779 3.135 1.00 77.25 177 ILE A CA 1
ATOM 1426 C C . ILE A 1 177 ? 19.229 12.836 2.942 1.00 77.25 177 ILE A C 1
ATOM 1428 O O . ILE A 1 177 ? 20.377 13.218 3.159 1.00 77.25 177 ILE A O 1
ATOM 1432 N N . TYR A 1 178 ? 18.958 11.617 2.484 1.00 69.06 178 TYR A N 1
ATOM 1433 C CA . TYR A 1 178 ? 19.980 10.611 2.255 1.00 69.06 178 TYR A CA 1
ATOM 1434 C C . TYR A 1 178 ? 20.942 10.977 1.115 1.00 69.06 178 TYR A C 1
ATOM 1436 O O . TYR A 1 178 ? 22.158 10.881 1.288 1.00 69.06 178 TYR A O 1
ATOM 1444 N N . THR A 1 179 ? 20.421 11.469 -0.017 1.00 69.69 179 THR A N 1
ATOM 1445 C CA . THR A 1 179 ? 21.262 11.951 -1.131 1.00 69.69 179 THR A CA 1
ATOM 1446 C C . THR A 1 179 ? 22.147 13.132 -0.732 1.00 69.69 179 THR A C 1
ATOM 1448 O O . THR A 1 179 ? 23.282 13.231 -1.192 1.00 69.69 179 THR A O 1
ATOM 1451 N N . ILE A 1 180 ? 21.662 13.994 0.167 1.00 76.06 180 ILE A N 1
ATOM 1452 C CA . ILE A 1 180 ? 22.424 15.132 0.694 1.00 76.06 180 ILE A CA 1
ATOM 1453 C C . ILE A 1 180 ? 23.522 14.656 1.658 1.00 76.06 180 ILE A C 1
ATOM 1455 O O . ILE A 1 180 ? 24.642 15.156 1.593 1.00 76.06 180 ILE A O 1
ATOM 1459 N N . LEU A 1 181 ? 23.231 13.676 2.524 1.00 73.38 181 LEU A N 1
ATOM 1460 C CA . LEU A 1 181 ? 24.159 13.200 3.558 1.00 73.38 181 LEU A CA 1
ATOM 1461 C C . LEU A 1 181 ? 25.374 12.446 2.992 1.00 73.38 181 LEU A C 1
ATOM 1463 O O . LEU A 1 181 ? 26.467 12.551 3.542 1.00 73.38 181 LEU A O 1
ATOM 1467 N N . ILE A 1 182 ? 25.195 11.685 1.909 1.00 70.75 182 ILE A N 1
ATOM 1468 C CA . ILE A 1 182 ? 26.275 10.897 1.284 1.00 70.75 182 ILE A CA 1
ATOM 1469 C C . ILE A 1 182 ? 27.106 11.733 0.294 1.00 70.75 182 ILE A C 1
ATOM 1471 O O . ILE A 1 182 ? 28.244 11.375 -0.018 1.00 70.75 182 ILE A O 1
ATOM 1475 N N . GLY A 1 183 ? 26.580 12.875 -0.158 1.00 63.94 183 GLY A N 1
ATOM 1476 C CA . GLY A 1 183 ? 27.232 13.740 -1.138 1.00 63.94 183 GLY A CA 1
ATOM 1477 C C . GLY A 1 183 ? 27.269 13.140 -2.555 1.00 63.94 183 GLY A C 1
ATOM 1478 O O . GLY A 1 183 ? 26.848 12.000 -2.781 1.00 63.94 183 GLY A O 1
ATOM 1479 N N . PRO A 1 184 ? 27.762 13.903 -3.550 1.00 61.03 184 PRO A N 1
ATOM 1480 C CA . PRO A 1 184 ? 27.826 13.453 -4.936 1.00 61.03 184 PRO A CA 1
ATOM 1481 C C . PRO A 1 184 ? 28.909 12.376 -5.085 1.00 61.03 184 PRO A C 1
ATOM 1483 O O . PRO A 1 184 ? 30.092 12.665 -5.249 1.00 61.03 184 PRO A O 1
ATOM 1486 N N . THR A 1 185 ? 28.507 11.111 -5.009 1.00 61.56 185 THR A N 1
ATOM 1487 C CA . THR A 1 185 ? 29.358 9.949 -5.307 1.00 61.56 185 THR A CA 1
ATOM 1488 C C . THR A 1 185 ? 29.000 9.365 -6.678 1.00 61.56 185 THR A C 1
ATOM 1490 O O . THR A 1 185 ? 28.016 9.761 -7.298 1.00 61.56 185 THR A O 1
ATOM 1493 N N . SER A 1 186 ? 29.826 8.461 -7.215 1.00 62.31 186 SER A N 1
ATOM 1494 C CA . SER A 1 186 ? 29.591 7.848 -8.530 1.00 62.31 186 SER A CA 1
ATOM 1495 C C . SER A 1 186 ? 28.203 7.192 -8.619 1.00 62.31 186 SER A C 1
ATOM 1497 O O . SER A 1 186 ? 27.753 6.563 -7.662 1.00 62.31 186 SER A O 1
ATOM 1499 N N . VAL A 1 187 ? 27.552 7.275 -9.788 1.00 64.62 187 VAL A N 1
ATOM 1500 C CA . VAL A 1 187 ? 26.178 6.775 -10.038 1.00 64.62 187 VAL A CA 1
ATOM 1501 C C . VAL A 1 187 ? 25.976 5.322 -9.572 1.00 64.62 187 VAL A C 1
ATOM 1503 O O . VAL A 1 187 ? 24.924 4.983 -9.040 1.00 64.62 187 VAL A O 1
ATOM 1506 N N . SER A 1 188 ? 27.006 4.478 -9.695 1.00 62.22 188 SER A N 1
ATOM 1507 C CA . SER A 1 188 ? 26.989 3.085 -9.226 1.00 62.22 188 SER A CA 1
ATOM 1508 C C . SER A 1 188 ? 26.880 2.946 -7.704 1.00 62.22 188 SER A C 1
ATOM 1510 O O . SER A 1 188 ? 26.077 2.158 -7.218 1.00 62.22 188 SER A O 1
ATOM 1512 N N . LYS A 1 189 ? 27.622 3.757 -6.939 1.00 65.44 189 LYS A N 1
ATOM 1513 C CA . LYS A 1 189 ? 27.544 3.761 -5.470 1.00 65.44 189 LYS A CA 1
ATOM 1514 C C . LYS A 1 189 ? 26.195 4.288 -4.995 1.00 65.44 189 LYS A C 1
ATOM 1516 O O . LYS A 1 189 ? 25.649 3.771 -4.026 1.00 65.44 189 LYS A O 1
ATOM 1521 N N . ILE A 1 190 ? 25.621 5.267 -5.694 1.00 64.19 190 ILE A N 1
ATOM 1522 C CA . ILE A 1 190 ? 24.281 5.775 -5.380 1.00 64.19 190 ILE A CA 1
ATOM 1523 C C . ILE A 1 190 ? 23.235 4.659 -5.535 1.00 64.19 190 ILE A C 1
ATOM 1525 O O . ILE A 1 190 ? 22.381 4.516 -4.660 1.00 64.19 190 ILE A O 1
ATOM 1529 N N . ALA A 1 191 ? 23.319 3.838 -6.588 1.00 63.97 191 ALA A N 1
ATOM 1530 C CA . ALA A 1 191 ? 22.367 2.754 -6.840 1.00 63.97 191 ALA A CA 1
ATOM 1531 C C . ALA A 1 191 ? 22.414 1.648 -5.766 1.00 63.97 191 ALA A C 1
ATOM 1533 O O . ALA A 1 191 ? 21.381 1.334 -5.169 1.00 63.97 191 ALA A O 1
ATOM 1534 N N . ASP A 1 192 ? 23.603 1.116 -5.462 1.00 66.25 192 ASP A N 1
ATOM 1535 C CA . ASP A 1 192 ? 23.771 0.031 -4.479 1.00 66.25 192 ASP A CA 1
ATOM 1536 C C . ASP A 1 192 ? 23.348 0.462 -3.066 1.00 66.25 192 ASP A C 1
ATOM 1538 O O . ASP A 1 192 ? 22.713 -0.285 -2.307 1.00 66.25 192 ASP A O 1
ATOM 1542 N N . THR A 1 193 ? 23.652 1.713 -2.715 1.00 63.97 193 THR A N 1
ATOM 1543 C CA . THR A 1 193 ? 23.332 2.239 -1.386 1.00 63.97 193 THR A CA 1
ATOM 1544 C C . THR A 1 193 ? 21.845 2.621 -1.272 1.00 63.97 193 THR A C 1
ATOM 1546 O O . THR A 1 193 ? 21.226 2.368 -0.237 1.00 63.97 193 THR A O 1
ATOM 1549 N N . SER A 1 194 ? 21.218 3.097 -2.359 1.00 67.38 194 SER A N 1
ATOM 1550 C CA . SER A 1 194 ? 19.760 3.322 -2.428 1.00 67.38 194 SER A CA 1
ATOM 1551 C C . SER A 1 194 ? 18.963 2.023 -2.271 1.00 67.38 194 SER A C 1
ATOM 1553 O O . SER A 1 194 ? 17.932 2.005 -1.596 1.00 67.38 194 SER A O 1
ATOM 1555 N N . TYR A 1 195 ? 19.453 0.921 -2.846 1.00 69.38 195 TYR A N 1
ATOM 1556 C CA . TYR A 1 195 ? 18.836 -0.397 -2.700 1.00 69.38 195 TYR A CA 1
ATOM 1557 C C . TYR A 1 195 ? 18.865 -0.888 -1.246 1.00 69.38 195 TYR A C 1
ATOM 1559 O O . TYR A 1 195 ? 17.835 -1.275 -0.691 1.00 69.38 195 TYR A O 1
ATOM 1567 N N . SER A 1 196 ? 20.027 -0.793 -0.594 1.00 70.62 196 SER A N 1
ATOM 1568 C CA . SER A 1 196 ? 20.185 -1.158 0.823 1.00 70.62 196 SER A CA 1
ATOM 1569 C C . SER A 1 196 ? 19.245 -0.356 1.731 1.00 70.62 196 SER A C 1
ATOM 1571 O O . SER A 1 196 ? 18.665 -0.880 2.682 1.00 70.62 196 SER A O 1
ATOM 1573 N N . PHE A 1 197 ? 19.039 0.918 1.412 1.00 70.31 197 PHE A N 1
ATOM 1574 C CA . PHE A 1 197 ? 18.160 1.800 2.165 1.00 70.31 197 PHE A CA 1
ATOM 1575 C C . PHE A 1 197 ? 16.673 1.483 1.975 1.00 70.31 197 PHE A C 1
ATOM 1577 O O . PHE A 1 197 ? 15.920 1.455 2.952 1.00 70.31 197 PHE A O 1
ATOM 1584 N N . TYR A 1 198 ? 16.252 1.182 0.742 1.00 74.62 198 TYR A N 1
ATOM 1585 C CA . TYR A 1 198 ? 14.900 0.699 0.467 1.00 74.62 198 TYR A CA 1
ATOM 1586 C C . TYR A 1 198 ? 14.584 -0.557 1.289 1.00 74.62 198 TYR A C 1
ATOM 1588 O O . TYR A 1 198 ? 13.507 -0.646 1.877 1.00 74.62 198 TYR A O 1
ATOM 1596 N N . ILE A 1 199 ? 15.543 -1.482 1.411 1.00 78.50 199 ILE A N 1
ATOM 1597 C CA . ILE A 1 199 ? 15.398 -2.680 2.250 1.00 78.50 199 ILE A CA 1
ATOM 1598 C C . ILE A 1 199 ? 15.178 -2.304 3.720 1.00 78.50 199 ILE A C 1
ATOM 1600 O O . ILE A 1 199 ? 14.251 -2.820 4.343 1.00 78.50 199 ILE A O 1
ATOM 1604 N N . ILE A 1 200 ? 15.977 -1.391 4.283 1.00 81.75 200 ILE A N 1
ATOM 1605 C CA . ILE A 1 200 ? 15.823 -0.958 5.684 1.00 81.75 200 ILE A CA 1
ATOM 1606 C C . ILE A 1 200 ? 14.445 -0.328 5.909 1.00 81.75 200 ILE A C 1
ATOM 1608 O O . ILE A 1 200 ? 13.753 -0.669 6.871 1.00 81.75 200 ILE A O 1
ATOM 1612 N N . PHE A 1 201 ? 14.024 0.567 5.015 1.00 80.75 201 PHE A N 1
ATOM 1613 C CA . PHE A 1 201 ? 12.712 1.206 5.089 1.00 80.75 201 PHE A CA 1
ATOM 1614 C C . PHE A 1 201 ? 11.574 0.181 4.991 1.00 80.75 201 PHE A C 1
ATOM 1616 O O . PHE A 1 201 ? 10.629 0.223 5.784 1.00 80.75 201 PHE A O 1
ATOM 1623 N N . TYR A 1 202 ? 11.695 -0.779 4.074 1.00 82.06 202 TYR A N 1
ATOM 1624 C CA . TYR A 1 202 ? 10.749 -1.876 3.914 1.00 82.06 202 TYR A CA 1
ATOM 1625 C C . TYR A 1 202 ? 10.650 -2.728 5.187 1.00 82.06 202 TYR A C 1
ATOM 1627 O O . TYR A 1 202 ? 9.545 -2.974 5.675 1.00 82.06 202 TYR A O 1
ATOM 1635 N N . ILE A 1 203 ? 11.781 -3.123 5.778 1.00 85.25 203 ILE A N 1
ATOM 1636 C CA . ILE A 1 203 ? 11.813 -3.864 7.049 1.00 85.25 203 ILE A CA 1
ATOM 1637 C C . ILE A 1 203 ? 11.130 -3.049 8.154 1.00 85.25 203 ILE A C 1
ATOM 1639 O O . ILE A 1 203 ? 10.275 -3.575 8.868 1.00 85.25 203 ILE A O 1
ATOM 1643 N N . ALA A 1 204 ? 11.444 -1.757 8.269 1.00 85.62 204 ALA A N 1
ATOM 1644 C CA . ALA A 1 204 ? 10.861 -0.885 9.284 1.00 85.62 204 ALA A CA 1
ATOM 1645 C C . ALA A 1 204 ? 9.333 -0.758 9.148 1.00 85.62 204 ALA A C 1
ATOM 1647 O O . ALA A 1 204 ? 8.623 -0.805 10.154 1.00 85.62 204 ALA A O 1
ATOM 1648 N N . ILE A 1 205 ? 8.811 -0.624 7.924 1.00 82.94 205 ILE A N 1
ATOM 1649 C CA . ILE A 1 205 ? 7.363 -0.608 7.667 1.00 82.94 205 ILE A CA 1
ATOM 1650 C C . ILE A 1 205 ? 6.718 -1.935 8.065 1.00 82.94 205 ILE A C 1
ATOM 1652 O O . ILE A 1 205 ? 5.687 -1.929 8.736 1.00 82.94 205 ILE A O 1
ATOM 1656 N N . ASN A 1 206 ? 7.323 -3.065 7.699 1.00 84.69 206 ASN A N 1
ATOM 1657 C CA . ASN A 1 206 ? 6.771 -4.379 8.021 1.00 84.69 206 ASN A CA 1
ATOM 1658 C C . ASN A 1 206 ? 6.747 -4.630 9.534 1.00 84.69 206 ASN A C 1
ATOM 1660 O O . ASN A 1 206 ? 5.732 -5.079 10.061 1.00 84.69 206 ASN A O 1
ATOM 1664 N N . ILE A 1 207 ? 7.809 -4.265 10.261 1.00 88.69 207 ILE A N 1
ATOM 1665 C CA . ILE A 1 207 ? 7.831 -4.349 11.730 1.00 88.69 207 ILE A CA 1
ATOM 1666 C C . ILE A 1 207 ? 6.698 -3.512 12.334 1.00 88.69 207 ILE A C 1
ATOM 1668 O O . ILE A 1 207 ? 5.985 -3.991 13.217 1.00 88.69 207 ILE A O 1
ATOM 1672 N N . LYS A 1 208 ? 6.487 -2.283 11.841 1.00 84.81 208 LYS A N 1
ATOM 1673 C CA . LYS A 1 208 ? 5.376 -1.427 12.289 1.00 84.81 208 LYS A CA 1
ATOM 1674 C C . LYS A 1 208 ? 4.015 -2.066 12.009 1.00 84.81 208 LYS A C 1
ATOM 1676 O O . LYS A 1 208 ? 3.140 -2.007 12.871 1.00 84.81 208 LYS A O 1
ATOM 1681 N N . LEU A 1 209 ? 3.842 -2.688 10.843 1.00 83.62 209 LEU A N 1
ATOM 1682 C CA . LEU A 1 209 ? 2.608 -3.378 10.473 1.00 83.62 209 LEU A CA 1
ATOM 1683 C C . LEU A 1 209 ? 2.330 -4.561 11.412 1.00 83.62 209 LEU A C 1
ATOM 1685 O O . LEU A 1 209 ? 1.229 -4.662 11.949 1.00 83.62 209 LEU A O 1
ATOM 1689 N N . PHE A 1 210 ? 3.329 -5.403 11.688 1.00 87.25 210 PHE A N 1
ATOM 1690 C CA . PHE A 1 210 ? 3.185 -6.519 12.629 1.00 87.25 210 PHE A CA 1
ATOM 1691 C C . PHE A 1 210 ? 2.919 -6.049 14.060 1.00 87.25 210 PHE A C 1
ATOM 1693 O O . PHE A 1 210 ? 2.037 -6.587 14.729 1.00 87.25 210 PHE A O 1
ATOM 1700 N N . ALA A 1 211 ? 3.627 -5.016 14.524 1.00 88.00 211 ALA A N 1
ATOM 1701 C CA . ALA A 1 211 ? 3.386 -4.423 15.837 1.00 88.00 211 ALA A CA 1
ATOM 1702 C C . ALA A 1 211 ? 1.955 -3.873 15.947 1.00 88.00 211 ALA A C 1
ATOM 1704 O O . ALA A 1 211 ? 1.278 -4.076 16.954 1.00 88.00 211 ALA A O 1
ATOM 1705 N N . SER A 1 212 ? 1.463 -3.234 14.886 1.00 86.88 212 SER A N 1
ATOM 1706 C CA . SER A 1 212 ? 0.088 -2.752 14.801 1.00 86.88 212 SER A CA 1
ATOM 1707 C C . SER A 1 212 ? -0.938 -3.888 14.802 1.00 86.88 212 SER A C 1
ATOM 1709 O O . SER A 1 212 ? -1.933 -3.806 15.524 1.00 86.88 212 SER A O 1
ATOM 1711 N N . ALA A 1 213 ? -0.694 -4.963 14.052 1.00 85.62 213 ALA A N 1
ATOM 1712 C CA . ALA A 1 213 ? -1.550 -6.144 14.055 1.00 85.62 213 ALA A CA 1
ATOM 1713 C C . ALA A 1 213 ? -1.609 -6.787 15.452 1.00 85.62 213 ALA A C 1
ATOM 1715 O O . ALA A 1 213 ? -2.683 -7.170 15.919 1.00 85.62 213 ALA A O 1
ATOM 1716 N N . ALA A 1 214 ? -0.483 -6.822 16.172 1.00 88.19 214 ALA A N 1
ATOM 1717 C CA . ALA A 1 214 ? -0.422 -7.336 17.536 1.00 88.19 214 ALA A CA 1
ATOM 1718 C C . ALA A 1 214 ? -1.296 -6.537 18.521 1.00 88.19 214 ALA A C 1
ATOM 1720 O O . ALA A 1 214 ? -1.804 -7.126 19.473 1.00 88.19 214 ALA A O 1
ATOM 1721 N N . LEU A 1 215 ? -1.562 -5.244 18.277 1.00 84.94 215 LEU A N 1
ATOM 1722 C CA . LEU A 1 215 ? -2.488 -4.443 19.098 1.00 84.94 215 LEU A CA 1
ATOM 1723 C C . LEU A 1 215 ? -3.942 -4.936 19.024 1.00 84.94 215 LEU A C 1
ATOM 1725 O O . LEU A 1 215 ? -4.722 -4.660 19.937 1.00 84.94 215 LEU A O 1
ATOM 1729 N N . TYR A 1 216 ? -4.320 -5.710 18.003 1.00 81.00 216 TYR A N 1
ATOM 1730 C CA . TYR A 1 216 ? -5.641 -6.342 17.952 1.00 81.00 216 TYR A CA 1
ATOM 1731 C C . TYR A 1 216 ? -5.775 -7.536 18.906 1.00 81.00 216 TYR A C 1
ATOM 1733 O O . TYR A 1 216 ? -6.887 -7.843 19.339 1.00 81.00 216 TYR A O 1
ATOM 1741 N N . ILE A 1 217 ? -4.669 -8.180 19.295 1.00 83.00 217 ILE A N 1
ATOM 1742 C CA . ILE A 1 217 ? -4.663 -9.309 20.239 1.00 83.00 217 ILE A CA 1
ATOM 1743 C C . ILE A 1 217 ? -5.247 -8.913 21.612 1.00 83.00 217 ILE A C 1
ATOM 1745 O O . ILE A 1 217 ? -6.189 -9.573 22.058 1.00 83.00 217 ILE A O 1
ATOM 1749 N N . PRO A 1 218 ? -4.783 -7.847 22.299 1.00 80.69 218 PRO A N 1
ATOM 1750 C CA . PRO A 1 218 ? -5.346 -7.449 23.591 1.00 80.69 218 PRO A CA 1
ATOM 1751 C C . PRO A 1 218 ? -6.803 -6.971 23.486 1.00 80.69 218 PRO A C 1
ATOM 1753 O O . PRO A 1 218 ? -7.604 -7.253 24.385 1.00 80.69 218 PRO A O 1
ATOM 1756 N N . ILE A 1 219 ? -7.188 -6.322 22.379 1.00 78.62 219 ILE A N 1
ATOM 1757 C CA . ILE A 1 219 ? -8.594 -5.972 22.103 1.00 78.62 219 ILE A CA 1
ATOM 1758 C C . ILE A 1 219 ? -9.434 -7.255 22.040 1.00 78.62 219 ILE A C 1
ATOM 1760 O O . ILE A 1 219 ? -10.483 -7.365 22.668 1.00 78.62 219 ILE A O 1
ATOM 1764 N N . PHE A 1 220 ? -8.945 -8.279 21.349 1.00 76.75 220 PHE A N 1
ATOM 1765 C CA . PHE A 1 220 ? -9.660 -9.539 21.213 1.00 76.75 220 PHE A CA 1
ATOM 1766 C C . PHE A 1 220 ? -9.756 -10.333 22.527 1.00 76.75 220 PHE A C 1
ATOM 1768 O O . PHE A 1 220 ? -10.823 -10.858 22.858 1.00 76.75 220 PHE A O 1
ATOM 1775 N N . ILE A 1 221 ? -8.675 -10.393 23.313 1.00 79.00 221 ILE A N 1
ATOM 1776 C CA . ILE A 1 221 ? -8.663 -11.063 24.625 1.00 79.00 221 ILE A CA 1
ATOM 1777 C C . ILE A 1 221 ? -9.663 -10.405 25.581 1.00 79.00 221 ILE A C 1
ATOM 1779 O O . ILE A 1 221 ? -10.400 -11.098 26.282 1.00 79.00 221 ILE A O 1
ATOM 1783 N N . SER A 1 222 ? -9.709 -9.076 25.615 1.00 75.25 222 SER A N 1
ATOM 1784 C CA . SER A 1 222 ? -10.620 -8.346 26.499 1.00 75.25 222 SER A CA 1
ATOM 1785 C C . SER A 1 222 ? -12.088 -8.491 26.071 1.00 75.25 222 SER A C 1
ATOM 1787 O O . SER A 1 222 ? -12.930 -8.731 26.935 1.00 75.25 222 SER A O 1
ATOM 1789 N N . ILE A 1 223 ? -12.394 -8.488 24.766 1.00 72.56 223 ILE A N 1
ATOM 1790 C CA . ILE A 1 223 ? -13.739 -8.819 24.252 1.00 72.56 223 ILE A CA 1
ATOM 1791 C C . ILE A 1 223 ? -14.150 -10.238 24.671 1.00 72.56 223 ILE A C 1
ATOM 1793 O O . ILE A 1 223 ? -15.286 -10.453 25.093 1.00 72.56 223 ILE A O 1
ATOM 1797 N N . ARG A 1 224 ? -13.233 -11.215 24.600 1.00 66.62 224 ARG A N 1
ATOM 1798 C CA . ARG A 1 224 ? -13.505 -12.593 25.048 1.00 66.62 224 ARG A CA 1
ATOM 1799 C C . ARG A 1 224 ? -13.781 -12.681 26.549 1.00 66.62 224 ARG A C 1
ATOM 1801 O O . ARG A 1 224 ? -14.689 -13.408 26.938 1.00 66.62 224 ARG A O 1
ATOM 1808 N N . LYS A 1 225 ? -13.055 -11.925 27.380 1.00 61.22 225 LYS A N 1
ATOM 1809 C CA . LYS A 1 225 ? -13.296 -11.862 28.834 1.00 61.22 225 LYS A CA 1
ATOM 1810 C C . LYS A 1 225 ? -14.656 -11.243 29.184 1.00 61.22 225 LYS A C 1
ATOM 1812 O O . LYS A 1 225 ? -15.265 -11.650 30.165 1.00 61.22 225 LYS A O 1
ATOM 1817 N N . LEU A 1 226 ? -15.156 -10.317 28.364 1.00 55.00 226 LEU A N 1
ATOM 1818 C CA . LEU A 1 226 ? -16.491 -9.719 28.509 1.00 55.00 226 LEU A CA 1
ATOM 1819 C C . LEU A 1 226 ? -17.623 -10.620 27.974 1.00 55.00 226 LEU A C 1
ATOM 1821 O O . LEU A 1 226 ? -18.792 -10.360 28.240 1.00 55.00 226 LEU A O 1
ATOM 1825 N N . GLY A 1 227 ? -17.304 -11.713 27.270 1.00 49.88 227 GLY A N 1
ATOM 1826 C CA . GLY A 1 227 ? -18.277 -12.657 26.706 1.00 49.88 227 GLY A CA 1
ATOM 1827 C C . GLY A 1 227 ? -19.140 -13.420 27.721 1.00 49.88 227 GLY A C 1
ATOM 1828 O O . GLY A 1 227 ? -20.084 -14.085 27.310 1.00 49.88 227 GLY A O 1
ATOM 1829 N N . ALA A 1 228 ? -18.844 -13.319 29.021 1.00 52.31 228 ALA A N 1
ATOM 1830 C CA . ALA A 1 228 ? -19.640 -13.911 30.098 1.00 52.31 228 ALA A CA 1
ATOM 1831 C C . ALA A 1 228 ? -20.849 -13.049 30.528 1.00 52.31 228 ALA A C 1
ATOM 1833 O O . ALA A 1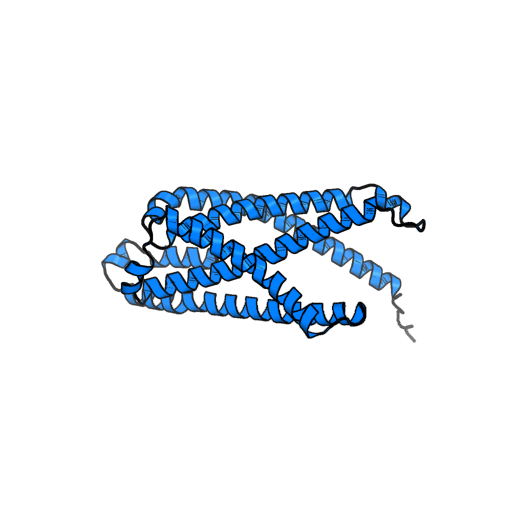 228 ? -21.665 -13.504 31.326 1.00 52.31 228 ALA A O 1
ATOM 1834 N N . LEU A 1 229 ? -20.980 -11.812 30.026 1.00 54.28 229 LEU A N 1
ATOM 1835 C CA . LEU A 1 229 ? -22.110 -10.931 30.342 1.00 54.28 229 LEU A CA 1
ATOM 1836 C C . LEU A 1 229 ? -23.360 -11.295 29.506 1.00 54.28 229 LEU A C 1
ATOM 1838 O O . LEU A 1 229 ?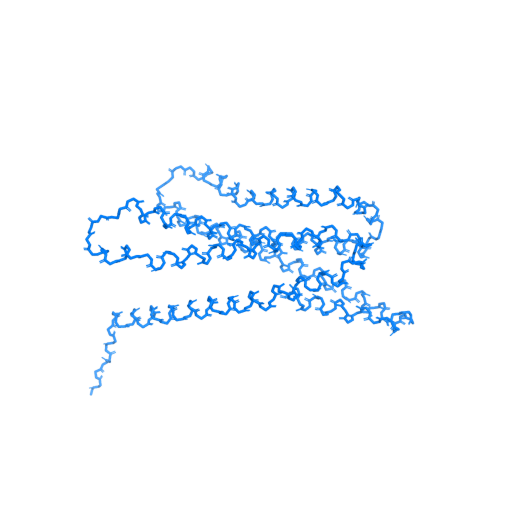 -23.247 -11.41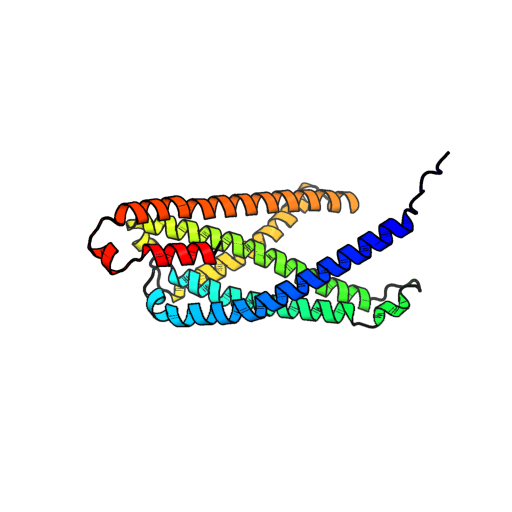2 28.282 1.00 54.28 229 LEU A O 1
ATOM 1842 N N . PRO A 1 230 ? -24.561 -11.403 30.117 1.00 49.59 230 PRO A N 1
ATOM 1843 C CA . PRO A 1 230 ? -25.792 -11.834 29.439 1.00 49.59 230 PRO A CA 1
ATOM 1844 C C . PRO A 1 230 ? -26.145 -11.028 28.178 1.00 49.59 230 PRO A C 1
ATOM 1846 O O . PRO A 1 230 ? -26.582 -11.596 27.181 1.00 49.59 230 PRO A O 1
ATOM 1849 N N . SER A 1 231 ? -25.864 -9.723 28.171 1.00 51.72 231 SER A N 1
ATOM 1850 C CA . SER A 1 231 ? -26.113 -8.823 27.034 1.00 51.72 231 SER A CA 1
ATOM 1851 C C . SER A 1 231 ? -25.261 -9.122 25.787 1.00 51.72 231 SER A C 1
ATOM 1853 O O . SER A 1 231 ? -25.642 -8.769 24.672 1.00 51.72 231 SER A O 1
ATOM 1855 N N . ILE A 1 232 ? -24.114 -9.796 25.939 1.00 48.28 232 ILE A N 1
ATOM 1856 C CA . ILE A 1 232 ? -23.200 -10.158 24.837 1.00 48.28 232 ILE A CA 1
ATOM 1857 C C . ILE A 1 232 ? -23.527 -11.546 24.255 1.00 48.28 232 ILE A C 1
ATOM 1859 O O . ILE A 1 232 ? -23.198 -11.821 23.093 1.00 48.28 232 ILE A O 1
ATOM 1863 N N . ILE A 1 233 ? -24.221 -12.398 25.017 1.00 51.91 233 ILE A N 1
ATOM 1864 C CA . ILE A 1 233 ? -24.711 -13.713 24.567 1.00 51.91 233 ILE A CA 1
ATOM 1865 C C . ILE A 1 233 ? -25.780 -13.542 23.476 1.00 51.91 233 ILE A C 1
ATOM 1867 O O . ILE A 1 233 ? -25.796 -14.304 22.504 1.00 51.91 233 ILE A O 1
ATOM 1871 N N . GLU A 1 234 ? -26.605 -12.500 23.594 1.00 47.47 234 GLU A N 1
ATOM 1872 C CA . GLU A 1 234 ? -27.711 -12.207 22.678 1.00 47.47 234 GLU A CA 1
ATOM 1873 C C . GLU A 1 234 ? -27.239 -11.560 21.357 1.00 47.47 234 GLU A C 1
ATOM 1875 O O . GLU A 1 234 ? -27.663 -11.979 20.282 1.00 47.47 234 GLU A O 1
ATOM 1880 N N . PHE A 1 235 ? -26.277 -10.623 21.399 1.00 56.97 235 PHE A N 1
ATOM 1881 C CA . PHE A 1 235 ? -25.817 -9.877 20.208 1.00 56.97 235 PHE A CA 1
ATOM 1882 C C . PHE A 1 235 ? -24.584 -10.458 19.477 1.00 56.97 235 PHE A C 1
ATOM 1884 O O . PHE A 1 235 ? -24.288 -10.053 18.353 1.00 56.97 235 PHE A O 1
ATOM 1891 N N . LYS A 1 236 ? -23.827 -11.384 20.089 1.00 53.78 236 LYS A N 1
ATOM 1892 C CA . LYS A 1 236 ? -22.607 -12.034 19.535 1.00 53.78 236 LYS A CA 1
ATOM 1893 C C . LYS A 1 236 ? -21.606 -11.118 18.774 1.00 53.78 236 LYS A C 1
ATOM 1895 O O . LYS A 1 236 ? -21.071 -11.526 17.736 1.00 53.78 236 LYS A O 1
ATOM 1900 N N . PRO A 1 237 ? -21.237 -9.930 19.293 1.00 53.69 237 PRO A N 1
ATOM 1901 C CA . PRO A 1 237 ? -20.318 -8.998 18.620 1.00 53.69 237 PRO A CA 1
ATOM 1902 C C . PRO A 1 237 ? -18.903 -9.568 18.392 1.00 53.69 237 PRO A C 1
ATOM 1904 O O . PRO A 1 237 ? -18.198 -9.158 17.471 1.00 53.69 237 PRO A O 1
ATOM 1907 N N . HIS A 1 238 ? -18.499 -10.568 19.182 1.00 53.75 238 HIS A N 1
ATOM 1908 C CA . HIS A 1 238 ? -17.211 -11.259 19.075 1.00 53.75 238 HIS A CA 1
ATOM 1909 C C . HIS A 1 238 ? -17.002 -11.973 17.729 1.00 53.75 238 HIS A C 1
ATOM 1911 O O . HIS A 1 238 ? -15.868 -12.052 17.259 1.00 53.75 238 HIS A O 1
ATOM 1917 N N . LYS A 1 239 ? -18.071 -12.472 17.086 1.00 52.81 239 LYS A N 1
ATOM 1918 C CA . LYS A 1 239 ? -17.972 -13.088 15.751 1.00 52.81 239 LYS A CA 1
ATOM 1919 C C . LYS A 1 239 ? -17.735 -12.033 14.675 1.00 52.81 239 LYS A C 1
ATOM 1921 O O . LYS A 1 239 ? -16.888 -12.229 13.815 1.00 52.81 239 LYS A O 1
ATOM 1926 N N . TYR A 1 240 ? -18.435 -10.902 14.758 1.00 56.97 240 TYR A N 1
ATOM 1927 C CA . TYR A 1 240 ? -18.312 -9.809 13.793 1.00 56.97 240 TYR A CA 1
ATOM 1928 C C . TYR A 1 240 ? -16.902 -9.203 13.789 1.00 56.97 240 TYR A C 1
ATOM 1930 O O . TYR A 1 240 ? -16.301 -9.057 12.728 1.00 56.97 240 TYR A O 1
ATOM 1938 N N . VAL A 1 241 ? -16.335 -8.933 14.971 1.00 54.88 241 VAL A N 1
ATOM 1939 C CA . VAL A 1 241 ? -14.963 -8.408 15.089 1.00 54.88 241 VAL A CA 1
ATOM 1940 C C . VAL A 1 241 ? -13.935 -9.429 14.594 1.00 54.88 241 VAL A C 1
ATOM 1942 O O . VAL A 1 241 ? -13.007 -9.044 13.897 1.00 54.88 241 VAL A O 1
ATOM 1945 N N . LEU A 1 242 ? -14.111 -10.728 14.868 1.00 56.53 242 LEU A N 1
ATOM 1946 C CA . LEU A 1 242 ? -13.200 -11.770 14.379 1.00 56.53 242 LEU A CA 1
ATOM 1947 C C . LEU A 1 242 ? -13.226 -11.908 12.852 1.00 56.53 242 LEU A C 1
ATOM 1949 O O . LEU A 1 242 ? -12.161 -11.969 12.244 1.00 56.53 242 LEU 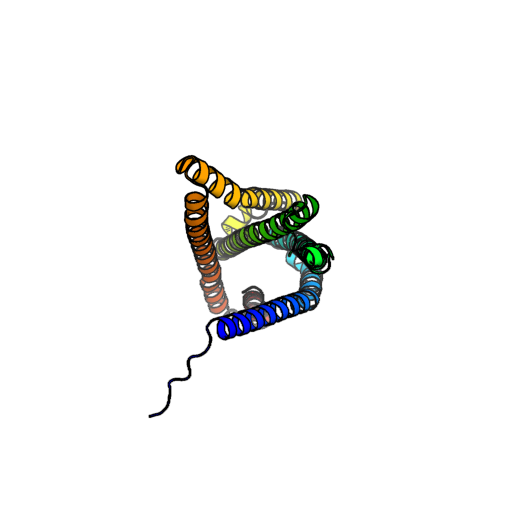A O 1
ATOM 1953 N N . TYR A 1 243 ? -14.411 -11.901 12.229 1.00 58.09 243 TYR A N 1
ATOM 1954 C CA . TYR A 1 243 ? -14.521 -11.893 10.766 1.00 58.09 243 TYR A CA 1
ATOM 1955 C C . TYR A 1 243 ? -13.929 -10.620 10.158 1.00 58.09 243 TYR A C 1
ATOM 1957 O O . TYR A 1 243 ? -13.288 -10.688 9.116 1.00 58.09 243 TYR A O 1
ATOM 1965 N N . GLN A 1 244 ? -14.081 -9.472 10.822 1.00 51.41 244 GLN A N 1
ATOM 1966 C CA . GLN A 1 244 ? -13.463 -8.230 10.368 1.00 51.41 244 GLN A CA 1
ATOM 1967 C C . GLN A 1 244 ? -11.932 -8.279 10.476 1.00 51.41 244 GLN A C 1
ATOM 1969 O O . GLN A 1 244 ? -11.260 -7.801 9.572 1.00 51.41 244 GLN A O 1
ATOM 1974 N N . THR A 1 245 ? -11.366 -8.880 11.526 1.00 55.97 245 THR A N 1
ATOM 1975 C CA . THR A 1 245 ? -9.908 -9.038 11.661 1.00 55.97 245 THR A CA 1
ATOM 1976 C C . THR A 1 245 ? -9.348 -10.062 10.668 1.00 55.97 245 THR A C 1
ATOM 1978 O O . THR A 1 245 ? -8.309 -9.801 10.083 1.00 55.97 245 THR A O 1
ATOM 1981 N N . MET A 1 246 ? -10.044 -11.179 10.418 1.00 51.06 246 MET A N 1
ATOM 1982 C CA . MET A 1 246 ? -9.652 -12.183 9.409 1.00 51.06 246 MET A CA 1
ATOM 1983 C C . MET A 1 246 ? -9.785 -11.701 7.960 1.00 51.06 246 MET A C 1
ATOM 1985 O O . MET A 1 246 ? -9.156 -12.270 7.083 1.00 51.06 246 MET A O 1
ATOM 1989 N N . ALA A 1 247 ? -10.652 -10.723 7.691 1.00 42.78 247 ALA A N 1
ATOM 1990 C CA . ALA A 1 247 ? -10.836 -10.179 6.346 1.00 42.78 247 ALA A CA 1
ATOM 1991 C C . ALA A 1 247 ? -9.930 -8.970 6.052 1.00 42.78 247 ALA A C 1
ATOM 1993 O O . ALA A 1 247 ? -9.778 -8.595 4.893 1.00 42.78 247 ALA A O 1
ATOM 1994 N N . VAL A 1 248 ? -9.397 -8.316 7.092 1.00 43.16 248 VAL A N 1
ATOM 1995 C CA . VAL A 1 248 ? -8.533 -7.125 6.979 1.00 43.16 248 VAL A CA 1
ATOM 1996 C C . VAL A 1 248 ? -7.044 -7.480 7.055 1.00 43.16 248 VAL A C 1
ATOM 1998 O O . VAL A 1 248 ? -6.238 -6.756 6.474 1.00 43.16 248 VAL A O 1
ATOM 2001 N N . VAL A 1 249 ? -6.689 -8.550 7.776 1.00 36.81 249 VAL A N 1
ATOM 2002 C CA . VAL A 1 249 ? -5.339 -9.147 7.802 1.00 36.81 249 VAL A CA 1
ATOM 2003 C C . VAL A 1 249 ? -5.242 -10.200 6.711 1.00 36.81 249 VAL A C 1
ATOM 2005 O O . VAL A 1 249 ? -4.219 -10.194 5.996 1.00 36.81 249 VAL A O 1
#

InterPro domains:
  IPR018817 7TM GPCR, serpentine receptor class z (Srz) [PF10325] (27-249)

Sequence (249 aa):
MVNPITIDPHTVRGVVTVIFLLLFVLAITFTIILLIVVFPLFLLVFKINKKRDESTSVFPIISHFHKTIIIFYLFLLLTICCLVYYIVSPIKSSFLKHSVGAKATLQADILLIALIGLVIYTNVHYIMLSLLAIQRFILYFYPVSAKILNWKQSTTSTVWDCIFLFCCFIPIGFCLIYTILIGPTSVSKIADTSYSFYIIFYIAINIKLFASAALYIPIFISIRKLGALPSIIEFKPHKYVLYQTMAVV

Solvent-accessible surface area (backbone atoms only — not comparable to full-atom values): 14073 Å² total; per-residue (Å²): 135,84,78,79,83,78,75,55,70,67,60,53,53,49,54,53,50,53,51,51,50,52,52,52,52,50,50,52,54,50,53,51,52,48,49,67,55,51,48,60,51,52,54,48,54,49,63,72,42,42,79,70,41,65,80,41,71,62,28,43,57,55,55,44,50,53,53,50,51,53,52,48,55,54,52,50,52,51,42,51,53,45,49,50,51,64,70,68,44,74,75,67,81,52,76,90,55,98,66,91,50,76,69,63,54,51,55,52,49,53,45,50,51,44,53,51,51,52,53,46,50,51,55,34,49,50,52,50,53,30,52,51,39,51,50,52,43,45,46,68,80,37,60,76,52,40,73,76,56,57,56,61,58,77,61,41,36,55,50,51,54,49,52,51,57,54,44,55,44,49,66,55,51,54,50,51,56,49,55,61,74,72,45,97,64,59,72,68,60,53,51,61,52,51,52,56,48,53,50,52,54,50,52,54,51,51,52,48,44,52,56,28,56,54,52,50,52,61,56,49,52,52,54,57,68,52,53,81,41,74,77,42,66,76,67,47,61,70,57,58,54,48,54,51,50,67,72,73,107

Mean predicted aligned error: 12.27 Å

pLDDT: mean 74.97, std 13.26, range [36.81, 90.69]

Radius of gyration: 24.4 Å; Cα contacts (8 Å, |Δi|>4): 88; chains: 1; bounding box: 60×62×65 Å

Organism: Caenorhabditis remanei (NCBI:txid31234)